Protein AF-A0A835YND6-F1 (afdb_monomer_lite)

Foldseek 3Di:
DPPACPPVVVVCVVVDPDPDPVRLLVQLLVCLLVLPVVSNVCCPVRNDPCCLDLVNVVSSLLSNLLSLNLVNLVCCVPVVVADVVSVHDALSSVLSNLQSLNVSNVVSCCVRQNLPHPRLQPDDQCSLLNNLLVLNLVSNVSCLVSVHDHDQALNNLLSNLQRVVCPSNVPSVVSCLVSVRHNHDQCCQNLLSSQLRAGAPVSSVVCVVSPNHHPDCPSNVVSLVNHDDDPCSVVSVVVSVVVVVVVDDPPDDPDPDDD

Radius of gyration: 24.91 Å; chains: 1; bounding box: 51×34×102 Å

Structure (mmCIF, N/CA/C/O backbone):
data_AF-A0A835YND6-F1
#
_entry.id   AF-A0A835YND6-F1
#
loop_
_atom_site.group_PDB
_atom_site.id
_atom_site.type_symbol
_atom_site.label_atom_id
_atom_site.label_alt_id
_atom_site.label_comp_id
_atom_site.label_asym_id
_atom_site.label_entity_id
_atom_site.label_seq_id
_atom_site.pdbx_PDB_ins_code
_atom_site.Cartn_x
_atom_site.Cartn_y
_atom_site.Cartn_z
_atom_site.occupancy
_atom_site.B_iso_or_equiv
_atom_site.auth_seq_id
_atom_site.auth_comp_id
_atom_site.auth_asym_id
_atom_site.auth_atom_id
_atom_site.pdbx_PDB_model_num
ATOM 1 N N . MET A 1 1 ? -0.117 -9.856 -27.191 1.00 31.48 1 MET A N 1
ATOM 2 C CA . MET A 1 1 ? -0.970 -9.195 -28.204 1.00 31.48 1 MET A CA 1
ATOM 3 C C . MET A 1 1 ? -0.529 -7.743 -28.305 1.00 31.48 1 MET A C 1
ATOM 5 O O . MET A 1 1 ? -0.582 -7.043 -27.306 1.00 31.48 1 MET A O 1
ATOM 9 N N . ARG A 1 2 ? -0.002 -7.349 -29.471 1.00 38.59 2 ARG A N 1
ATOM 10 C CA . ARG A 1 2 ? 0.537 -6.018 -29.796 1.00 38.59 2 ARG A CA 1
ATOM 11 C C . ARG A 1 2 ? -0.588 -5.131 -30.337 1.00 38.59 2 ARG A C 1
ATOM 13 O O . ARG A 1 2 ? -0.747 -5.017 -31.542 1.00 38.59 2 ARG A O 1
ATOM 20 N N . ALA A 1 3 ? -1.408 -4.578 -29.456 1.00 41.62 3 ALA A N 1
ATOM 21 C CA . ALA A 1 3 ? -2.418 -3.587 -29.831 1.00 41.62 3 ALA A CA 1
ATOM 22 C C . ALA A 1 3 ? -2.275 -2.361 -28.923 1.00 41.62 3 ALA A C 1
ATOM 24 O O . ALA A 1 3 ? -3.207 -1.956 -28.239 1.00 41.62 3 ALA A O 1
ATOM 25 N N . GLY A 1 4 ? -1.055 -1.830 -28.864 1.00 44.34 4 GLY A N 1
ATOM 26 C CA . GLY A 1 4 ? -0.747 -0.544 -28.256 1.00 44.34 4 GLY A CA 1
ATOM 27 C C . GLY A 1 4 ? -0.290 0.398 -29.360 1.00 44.34 4 GLY A C 1
ATOM 28 O O . GLY A 1 4 ? 0.841 0.304 -29.812 1.00 44.34 4 GLY A O 1
ATOM 29 N N . ASN A 1 5 ? -1.213 1.238 -29.821 1.00 61.19 5 ASN A N 1
ATOM 30 C CA . ASN A 1 5 ? -0.944 2.520 -30.472 1.00 61.19 5 ASN A CA 1
ATOM 31 C C . ASN A 1 5 ? -0.173 2.561 -31.811 1.00 61.19 5 ASN A C 1
ATOM 33 O O . ASN A 1 5 ? 0.579 3.497 -32.079 1.00 61.19 5 ASN A O 1
ATOM 37 N N . GLU A 1 6 ? -0.437 1.616 -32.715 1.00 60.72 6 GLU A N 1
ATOM 38 C CA . GLU A 1 6 ? 0.104 1.629 -34.088 1.00 60.72 6 GLU A CA 1
ATOM 39 C C . GLU A 1 6 ? -0.185 2.951 -34.833 1.00 60.72 6 GLU A C 1
ATOM 41 O O . GLU A 1 6 ? 0.663 3.453 -35.567 1.00 60.72 6 GLU A O 1
ATOM 46 N N . ALA A 1 7 ? -1.342 3.57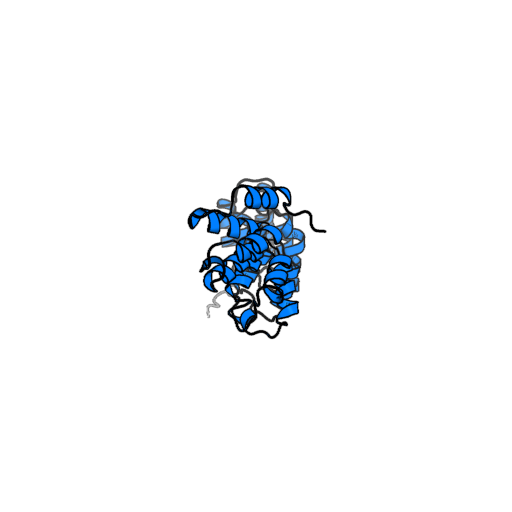3 -34.573 1.00 61.75 7 ALA A N 1
ATOM 47 C CA . ALA A 1 7 ? -1.713 4.869 -35.140 1.00 61.75 7 ALA A CA 1
ATOM 48 C C . ALA A 1 7 ? -0.838 6.033 -34.636 1.00 61.75 7 ALA A C 1
ATOM 50 O O . ALA A 1 7 ? -0.483 6.904 -35.428 1.00 61.75 7 ALA A O 1
ATOM 51 N N . ALA A 1 8 ? -0.449 6.055 -33.355 1.00 59.47 8 ALA A N 1
ATOM 52 C CA . ALA A 1 8 ? 0.452 7.091 -32.843 1.00 59.47 8 ALA A CA 1
ATOM 53 C C . ALA A 1 8 ? 1.888 6.891 -33.329 1.00 59.47 8 ALA A C 1
ATOM 55 O O . ALA A 1 8 ? 2.557 7.871 -33.641 1.00 59.47 8 ALA A O 1
ATOM 56 N N . VAL A 1 9 ? 2.341 5.639 -33.464 1.00 61.19 9 VAL A N 1
ATOM 57 C CA . VAL A 1 9 ? 3.653 5.330 -34.052 1.00 61.19 9 VAL A CA 1
ATOM 58 C C . VAL A 1 9 ? 3.691 5.753 -35.524 1.00 61.19 9 VAL A C 1
ATOM 60 O O . VAL A 1 9 ? 4.639 6.410 -35.943 1.00 61.19 9 VAL A O 1
ATOM 63 N N . GLN A 1 10 ? 2.644 5.461 -36.304 1.00 66.31 10 GLN A N 1
ATOM 64 C CA . GLN A 1 10 ? 2.537 5.921 -37.695 1.00 66.31 10 GLN A CA 1
ATOM 65 C C . GLN A 1 10 ? 2.465 7.450 -37.810 1.00 66.31 10 GLN A C 1
ATOM 67 O O . GLN A 1 10 ? 3.072 8.018 -38.716 1.00 66.31 10 GLN A O 1
ATOM 72 N N . TRP A 1 11 ? 1.777 8.126 -36.886 1.00 65.81 11 TRP A N 1
ATOM 73 C CA . TRP A 1 11 ? 1.731 9.589 -36.841 1.00 65.81 11 TRP A CA 1
ATOM 74 C C . TRP A 1 11 ? 3.098 10.203 -36.487 1.00 65.81 11 TRP A C 1
ATOM 76 O O . TRP A 1 11 ? 3.558 11.107 -37.179 1.00 65.81 11 TRP A O 1
ATOM 86 N N . LEU A 1 12 ? 3.801 9.660 -35.487 1.00 63.34 12 LEU A N 1
ATOM 87 C CA . LEU A 1 12 ? 5.154 10.089 -35.103 1.00 63.34 12 LEU A CA 1
ATOM 88 C C . LEU A 1 12 ? 6.189 9.850 -36.211 1.00 63.34 12 LEU A C 1
ATOM 90 O O . LEU A 1 12 ? 7.094 10.661 -36.402 1.00 63.34 12 LEU A O 1
ATOM 94 N N . LEU A 1 13 ? 6.046 8.761 -36.969 1.00 64.94 13 LEU A N 1
ATOM 95 C CA . LEU A 1 13 ? 6.865 8.490 -38.152 1.00 64.94 13 LEU A CA 1
ATOM 96 C C . LEU A 1 13 ? 6.600 9.489 -39.292 1.00 64.94 13 LEU A C 1
ATOM 98 O O . LEU A 1 13 ? 7.513 9.765 -40.068 1.00 64.94 13 LEU A O 1
ATOM 102 N N . ALA A 1 14 ? 5.381 10.029 -39.396 1.00 66.38 14 ALA A N 1
ATOM 103 C CA . ALA A 1 14 ? 4.992 10.981 -40.437 1.00 66.38 14 ALA A CA 1
ATOM 104 C C . ALA A 1 14 ? 5.381 12.438 -40.114 1.00 66.38 14 ALA A C 1
ATOM 106 O O . ALA A 1 14 ? 5.828 13.157 -41.004 1.00 66.38 14 ALA A O 1
ATOM 107 N N . GLU A 1 15 ? 5.233 12.868 -38.858 1.00 66.62 15 GLU A N 1
ATOM 108 C CA . GLU A 1 15 ? 5.504 14.248 -38.404 1.00 66.62 15 GLU A CA 1
ATOM 109 C C . GLU A 1 15 ? 6.944 14.439 -37.877 1.00 66.62 15 GLU A C 1
ATOM 111 O O . GLU A 1 15 ? 7.463 15.557 -37.828 1.00 66.62 15 GLU A O 1
ATOM 116 N N . GLY A 1 16 ? 7.628 13.340 -37.539 1.00 61.97 16 GLY A N 1
ATOM 117 C CA . GLY A 1 16 ? 8.938 13.334 -36.891 1.00 61.97 16 GLY A CA 1
ATOM 118 C C . GLY A 1 16 ? 8.841 13.366 -35.361 1.00 61.97 16 GLY A C 1
ATOM 119 O O . GLY A 1 16 ? 7.851 13.811 -34.783 1.00 61.97 16 GLY A O 1
ATOM 120 N N . ALA A 1 17 ? 9.889 12.886 -34.683 1.00 61.81 17 ALA A N 1
ATOM 121 C CA . ALA A 1 17 ? 9.954 12.930 -33.223 1.00 61.81 17 ALA A CA 1
ATOM 122 C C . ALA A 1 17 ? 9.928 14.391 -32.719 1.00 61.81 17 ALA A C 1
ATOM 124 O O . ALA A 1 17 ? 10.548 15.258 -33.353 1.00 61.81 17 ALA A O 1
ATOM 125 N N . PRO A 1 18 ? 9.264 14.679 -31.579 1.00 64.31 18 PRO A N 1
ATOM 126 C CA . PRO A 1 18 ? 9.305 16.004 -30.973 1.00 64.31 18 PRO A CA 1
ATOM 127 C C . PRO A 1 18 ? 10.759 16.412 -30.744 1.00 64.31 18 PRO A C 1
ATOM 129 O O . PRO A 1 18 ? 11.587 15.602 -30.328 1.00 64.31 18 PRO A O 1
ATOM 132 N N . LYS A 1 19 ? 11.087 17.663 -31.059 1.00 64.56 19 LYS A N 1
ATOM 133 C CA . LYS A 1 19 ? 12.466 18.168 -30.960 1.00 64.56 19 LYS A CA 1
ATOM 134 C C . LYS A 1 19 ? 12.706 18.943 -29.672 1.00 64.56 19 LYS A C 1
ATOM 136 O O . LYS A 1 19 ? 13.841 19.005 -29.208 1.00 64.56 19 LYS A O 1
ATOM 141 N N . GLU A 1 20 ? 11.645 19.507 -29.100 1.00 73.50 20 GLU A N 1
ATOM 142 C CA . GLU A 1 20 ? 11.728 20.259 -27.857 1.00 73.50 20 GLU A CA 1
ATOM 143 C C . GLU A 1 20 ? 11.815 19.310 -26.655 1.00 73.50 20 GLU A C 1
ATOM 145 O O . GLU A 1 20 ? 11.004 18.382 -26.545 1.00 73.50 20 GLU A O 1
ATOM 150 N N . PRO A 1 21 ? 12.757 19.535 -25.719 1.00 73.50 21 PRO A N 1
ATOM 151 C CA . PRO A 1 21 ? 12.986 18.612 -24.616 1.00 73.50 21 PRO A CA 1
ATOM 152 C C . PRO A 1 21 ? 11.746 18.314 -23.775 1.00 73.50 21 PRO A C 1
ATOM 154 O O . PRO A 1 21 ? 11.535 17.175 -23.368 1.00 73.50 21 PRO A O 1
ATOM 157 N N . VAL A 1 22 ? 10.898 19.318 -23.543 1.00 77.19 22 VAL A N 1
ATOM 158 C CA . VAL A 1 22 ? 9.684 19.169 -22.729 1.00 77.19 22 VAL A CA 1
ATOM 159 C C . VAL A 1 22 ? 8.665 18.214 -23.361 1.00 77.19 22 VAL A C 1
ATOM 161 O O . VAL A 1 22 ? 8.086 17.385 -22.654 1.00 77.19 22 VAL A O 1
ATOM 164 N N . ASP A 1 23 ? 8.501 18.265 -24.683 1.00 80.69 23 ASP A N 1
ATOM 165 C CA . ASP A 1 23 ? 7.528 17.444 -25.406 1.00 80.69 23 ASP A CA 1
ATOM 166 C C . ASP A 1 23 ? 7.981 15.986 -25.466 1.00 80.69 23 ASP A C 1
ATOM 168 O O . ASP A 1 23 ? 7.185 15.073 -25.234 1.00 80.69 23 ASP A O 1
ATOM 172 N N . VAL A 1 24 ? 9.282 15.764 -25.680 1.00 79.44 24 VAL A N 1
ATOM 173 C CA . VAL A 1 24 ? 9.885 14.425 -25.655 1.00 79.44 24 VAL A CA 1
ATOM 174 C C . VAL A 1 24 ? 9.694 13.774 -24.288 1.00 79.44 24 VAL A C 1
ATOM 176 O O . VAL A 1 24 ? 9.253 12.630 -24.208 1.00 79.44 24 VAL A O 1
ATOM 179 N N . LEU A 1 25 ? 9.986 14.490 -23.199 1.00 83.50 25 LEU A N 1
ATOM 180 C CA . LEU A 1 25 ? 9.870 13.929 -21.851 1.00 83.50 25 LEU A CA 1
ATOM 181 C C . LEU A 1 25 ? 8.427 13.621 -21.469 1.00 83.50 25 LEU A C 1
ATOM 183 O O . LEU A 1 25 ? 8.160 12.564 -20.898 1.00 83.50 25 LEU A O 1
ATOM 187 N N . SER A 1 26 ? 7.495 14.508 -21.815 1.00 86.62 26 SER A N 1
ATOM 188 C CA . SER A 1 26 ? 6.069 14.275 -21.587 1.00 86.62 26 SER A CA 1
ATOM 189 C C . SER A 1 26 ? 5.590 13.009 -22.307 1.00 86.62 26 SER A C 1
ATOM 191 O O . SER A 1 26 ? 4.941 12.157 -21.698 1.00 86.62 26 SER A O 1
ATOM 193 N N . GLN A 1 27 ? 5.981 12.828 -23.572 1.00 85.56 27 GLN A N 1
ATOM 194 C CA . GLN A 1 27 ? 5.598 11.655 -24.359 1.00 85.56 27 GLN A CA 1
ATOM 195 C C . GLN A 1 27 ? 6.247 10.365 -23.854 1.00 85.56 27 GLN A C 1
ATOM 197 O O . GLN A 1 27 ? 5.551 9.366 -23.690 1.00 85.56 27 GLN A O 1
ATOM 202 N N . VAL A 1 28 ? 7.546 10.380 -23.547 1.00 88.12 28 VAL A N 1
ATOM 203 C CA . VAL A 1 28 ? 8.260 9.204 -23.025 1.00 88.12 28 VAL A CA 1
ATOM 204 C C . VAL A 1 28 ? 7.684 8.774 -21.672 1.00 88.12 28 VAL A C 1
ATOM 206 O O . VAL A 1 28 ? 7.397 7.597 -21.464 1.00 88.12 28 VAL A O 1
ATOM 209 N N . PHE A 1 29 ? 7.436 9.712 -20.755 1.00 90.94 29 PHE A N 1
ATOM 210 C CA . PHE A 1 29 ? 6.847 9.381 -19.454 1.00 90.94 29 PHE A CA 1
ATOM 211 C C . PHE A 1 29 ? 5.383 8.952 -19.555 1.00 90.94 29 PHE A C 1
ATOM 213 O O . PHE A 1 29 ? 4.970 8.059 -18.814 1.00 90.94 29 PHE A O 1
ATOM 220 N N . GLY A 1 30 ? 4.614 9.551 -20.468 1.00 92.12 30 GLY A N 1
ATOM 221 C CA . GLY A 1 30 ? 3.244 9.140 -20.760 1.00 92.12 30 GLY A CA 1
ATOM 222 C C . GLY A 1 30 ? 3.181 7.719 -21.317 1.00 92.12 30 GLY A C 1
ATOM 223 O O . GLY A 1 30 ? 2.420 6.901 -20.808 1.00 92.12 30 GLY A O 1
ATOM 224 N N . ALA A 1 31 ? 4.035 7.395 -22.291 1.00 93.31 31 ALA A N 1
ATOM 225 C CA . ALA A 1 31 ? 4.132 6.058 -22.870 1.00 93.31 31 ALA A CA 1
ATOM 226 C C . ALA A 1 31 ? 4.516 5.008 -21.816 1.00 93.31 31 ALA A C 1
ATOM 228 O O . ALA A 1 31 ? 3.894 3.953 -21.744 1.00 93.31 31 ALA A O 1
ATOM 229 N N . ALA A 1 32 ? 5.465 5.321 -20.930 1.00 94.25 32 ALA A N 1
ATOM 230 C CA . ALA A 1 32 ? 5.849 4.441 -19.824 1.00 94.25 32 ALA A CA 1
ATOM 231 C C . ALA A 1 32 ? 4.709 4.182 -18.842 1.00 94.25 32 ALA A C 1
ATOM 233 O O . ALA A 1 32 ? 4.449 3.037 -18.480 1.00 94.25 32 ALA A O 1
ATOM 234 N N . MET A 1 33 ? 4.013 5.246 -18.437 1.00 94.31 33 MET A N 1
ATOM 235 C CA . MET A 1 33 ? 2.871 5.164 -17.530 1.00 94.31 33 MET A CA 1
ATOM 236 C C . MET A 1 33 ? 1.664 4.464 -18.163 1.00 94.31 33 MET A C 1
ATOM 238 O O . MET A 1 33 ? 0.822 3.974 -17.425 1.00 94.31 33 MET A O 1
ATOM 242 N N . ALA A 1 34 ? 1.580 4.420 -19.496 1.00 93.81 34 ALA A N 1
ATOM 243 C CA . ALA A 1 34 ? 0.538 3.720 -20.246 1.00 93.81 34 ALA A CA 1
ATOM 244 C C . ALA A 1 34 ? 0.948 2.308 -20.708 1.00 93.81 34 ALA A C 1
ATOM 246 O O . ALA A 1 34 ? 0.133 1.588 -21.286 1.00 93.81 34 ALA A O 1
ATOM 247 N N . GLY A 1 35 ? 2.207 1.910 -20.501 1.00 95.06 35 GLY A N 1
ATOM 248 C CA . GLY A 1 35 ? 2.700 0.598 -20.910 1.00 95.06 35 GLY A CA 1
ATOM 249 C C . GLY A 1 35 ? 2.984 0.470 -22.411 1.00 95.06 35 GLY A C 1
ATOM 250 O O . GLY A 1 35 ? 3.028 -0.646 -22.930 1.00 95.06 35 GLY A O 1
ATOM 251 N N . ASP A 1 36 ? 3.151 1.580 -23.127 1.00 94.25 36 ASP A N 1
ATOM 252 C CA . ASP A 1 36 ? 3.312 1.619 -24.581 1.00 94.25 36 ASP A CA 1
ATOM 253 C C . ASP A 1 36 ? 4.777 1.410 -24.997 1.00 94.25 36 ASP A C 1
ATOM 255 O O . ASP A 1 36 ? 5.509 2.349 -25.317 1.00 94.25 36 ASP A O 1
ATOM 259 N N . VAL A 1 37 ? 5.208 0.145 -24.984 1.00 93.31 37 VAL A N 1
ATOM 260 C CA . VAL A 1 37 ? 6.568 -0.258 -25.378 1.00 93.31 37 VAL A CA 1
ATOM 261 C C . VAL A 1 37 ? 6.902 0.166 -26.811 1.00 93.31 37 VAL A C 1
ATOM 263 O O . VAL A 1 37 ? 8.032 0.565 -27.058 1.00 93.31 37 VAL A O 1
ATOM 266 N N . ALA A 1 38 ? 5.943 0.155 -27.742 1.00 89.62 38 ALA A N 1
ATOM 267 C CA . ALA A 1 38 ? 6.209 0.508 -29.139 1.00 89.62 38 ALA A CA 1
ATOM 268 C C . ALA A 1 38 ? 6.603 1.987 -29.286 1.00 89.62 38 ALA A C 1
ATOM 270 O O . ALA A 1 38 ? 7.574 2.316 -29.970 1.00 89.62 38 ALA A O 1
ATOM 271 N N . THR A 1 39 ? 5.892 2.880 -28.592 1.00 88.25 39 THR A N 1
ATOM 272 C CA . THR A 1 39 ? 6.258 4.302 -28.542 1.00 88.25 39 THR A CA 1
ATOM 273 C C . THR A 1 39 ? 7.610 4.505 -27.852 1.00 88.25 39 THR A C 1
ATOM 275 O O . THR A 1 39 ? 8.417 5.312 -28.313 1.00 88.25 39 THR A O 1
ATOM 278 N N . LEU A 1 40 ? 7.902 3.758 -26.782 1.00 89.94 40 LEU A N 1
ATOM 279 C CA . LEU A 1 40 ? 9.198 3.833 -26.097 1.00 89.94 40 LEU A CA 1
ATOM 280 C C . LEU A 1 40 ? 10.359 3.355 -26.973 1.00 89.94 40 LEU A C 1
ATOM 282 O O . LEU A 1 40 ? 11.378 4.037 -27.039 1.00 89.94 40 LEU A O 1
ATOM 286 N N . GLU A 1 41 ? 10.203 2.237 -27.679 1.00 89.31 41 GLU A N 1
ATOM 287 C CA . GLU A 1 41 ? 11.183 1.727 -28.643 1.00 89.31 41 GLU A CA 1
ATOM 288 C C . GLU A 1 41 ? 11.480 2.765 -29.724 1.00 89.31 41 GLU A C 1
ATOM 290 O O . GLU A 1 41 ? 12.644 3.082 -29.980 1.00 89.31 41 GLU A O 1
ATOM 295 N N . PHE A 1 42 ? 10.431 3.351 -30.307 1.00 85.62 42 PHE A N 1
ATOM 296 C CA . PHE A 1 42 ? 10.573 4.404 -31.305 1.00 85.62 42 PHE A CA 1
ATOM 297 C C . PHE A 1 42 ? 11.338 5.613 -30.749 1.00 85.62 42 PHE A C 1
ATOM 299 O O . PHE A 1 42 ? 12.298 6.074 -31.368 1.00 85.62 42 PHE A O 1
ATOM 306 N N . MET A 1 43 ? 10.971 6.098 -29.560 1.00 84.88 43 MET A N 1
ATOM 307 C CA . MET A 1 43 ? 11.634 7.242 -28.926 1.00 84.88 43 MET A CA 1
ATOM 308 C C . MET A 1 43 ? 13.088 6.946 -28.552 1.00 84.88 43 MET A C 1
ATOM 310 O O . MET A 1 43 ? 13.948 7.810 -28.711 1.00 84.88 43 MET A O 1
ATOM 314 N N . MET A 1 44 ? 13.402 5.728 -28.112 1.00 83.50 44 MET A N 1
ATOM 315 C CA . MET A 1 44 ? 14.778 5.333 -27.802 1.00 83.50 44 MET A CA 1
ATOM 316 C C . MET A 1 44 ? 15.655 5.229 -29.052 1.00 83.50 44 MET A C 1
ATOM 318 O O . MET A 1 44 ? 16.861 5.449 -28.953 1.00 83.50 44 MET A O 1
ATOM 322 N N . GLN A 1 45 ? 15.081 4.932 -30.221 1.00 84.38 45 GLN A N 1
ATOM 323 C CA . GLN A 1 45 ? 15.815 4.837 -31.488 1.00 84.38 45 GLN A CA 1
ATOM 324 C C . GLN A 1 45 ? 15.935 6.186 -32.211 1.00 84.38 45 GLN A C 1
ATOM 326 O O . GLN A 1 45 ? 17.023 6.556 -32.649 1.00 84.38 45 GLN A O 1
ATOM 331 N N . ALA A 1 46 ? 14.828 6.922 -32.333 1.00 83.25 46 ALA A N 1
ATOM 332 C CA . ALA A 1 46 ? 14.729 8.142 -33.137 1.00 83.25 46 ALA A CA 1
ATOM 333 C C . ALA A 1 46 ? 14.838 9.436 -32.315 1.00 83.25 46 ALA A C 1
ATOM 335 O O . ALA A 1 46 ? 15.028 10.514 -32.880 1.00 83.25 46 ALA A O 1
ATOM 336 N N . GLY A 1 47 ? 14.702 9.346 -30.991 1.00 80.44 47 GLY A N 1
ATOM 337 C CA . GLY A 1 47 ? 14.715 10.494 -30.097 1.00 80.44 47 GLY A CA 1
ATOM 338 C C . GLY A 1 47 ? 16.119 11.007 -29.745 1.00 80.44 47 GLY A C 1
ATOM 339 O O . GLY A 1 47 ? 17.142 10.377 -30.059 1.00 80.44 47 GLY A O 1
ATOM 340 N N . PRO A 1 48 ? 16.180 12.169 -29.067 1.00 81.19 48 PRO A N 1
ATOM 341 C CA . PRO A 1 48 ? 17.426 12.797 -28.635 1.00 81.19 48 PRO A CA 1
ATOM 342 C C . PRO A 1 48 ? 18.283 11.889 -27.753 1.00 81.19 48 PRO A C 1
ATOM 344 O O . PRO A 1 48 ? 17.755 11.126 -26.957 1.00 81.19 48 PRO A O 1
ATOM 347 N N . ALA A 1 49 ? 19.612 12.015 -27.817 1.00 83.12 49 ALA A N 1
ATOM 348 C CA . ALA A 1 49 ? 20.521 11.121 -27.093 1.00 83.12 49 ALA A CA 1
ATOM 349 C C . ALA A 1 49 ? 20.297 11.065 -25.576 1.00 83.12 49 ALA A C 1
ATOM 351 O O . ALA A 1 49 ? 20.426 9.987 -25.006 1.00 83.12 49 ALA A O 1
ATOM 352 N N . TYR A 1 50 ? 19.889 12.173 -24.953 1.00 81.50 50 TYR A N 1
ATOM 353 C CA . TYR A 1 50 ? 19.676 12.219 -23.507 1.00 81.50 50 TYR A CA 1
ATOM 354 C C . TYR A 1 50 ? 18.558 11.283 -23.033 1.00 81.50 50 TYR A C 1
ATOM 356 O O . TYR A 1 50 ? 18.588 10.851 -21.890 1.00 81.50 50 TYR A O 1
ATOM 364 N N . VAL A 1 51 ? 17.587 10.903 -23.882 1.00 80.56 51 VAL A N 1
ATOM 365 C CA . VAL A 1 51 ? 16.536 9.944 -23.475 1.00 80.56 51 VAL A CA 1
ATOM 366 C C . VAL A 1 51 ? 17.123 8.582 -23.111 1.00 80.56 51 VAL A C 1
ATOM 368 O O . VAL A 1 51 ? 16.470 7.795 -22.429 1.00 80.56 51 VAL A O 1
ATOM 371 N N . ARG A 1 52 ? 18.364 8.334 -23.548 1.00 81.44 52 ARG A N 1
ATOM 372 C CA . ARG A 1 52 ? 19.105 7.113 -23.286 1.00 81.44 52 ARG A CA 1
ATOM 373 C C . ARG A 1 52 ? 19.986 7.163 -22.037 1.00 81.44 52 ARG A C 1
ATOM 375 O O . ARG A 1 52 ? 20.553 6.135 -21.667 1.00 81.44 52 ARG A O 1
ATOM 382 N N . ASP A 1 53 ? 20.080 8.312 -21.373 1.00 84.50 53 ASP A N 1
ATOM 383 C CA . ASP A 1 53 ? 20.916 8.471 -20.186 1.00 84.50 53 ASP A CA 1
ATOM 384 C C . ASP A 1 53 ? 20.326 7.722 -18.981 1.00 84.50 53 ASP A C 1
ATOM 386 O O . ASP A 1 53 ? 19.109 7.578 -18.835 1.00 84.50 53 ASP A O 1
ATOM 390 N N . ALA A 1 54 ? 21.197 7.298 -18.061 1.00 81.44 54 ALA A N 1
ATOM 391 C CA . ALA A 1 54 ? 20.816 6.513 -16.882 1.00 81.44 54 ALA A CA 1
ATOM 392 C C . ALA A 1 54 ? 19.759 7.202 -15.996 1.00 81.44 54 ALA A C 1
ATOM 394 O O . ALA A 1 54 ? 18.898 6.550 -15.412 1.00 81.44 54 ALA A O 1
ATOM 395 N N . PHE A 1 55 ? 19.788 8.533 -15.920 1.00 84.06 55 PHE A N 1
ATOM 396 C CA . PHE A 1 55 ? 18.777 9.296 -15.189 1.00 84.06 55 PHE A CA 1
ATOM 397 C C . PHE A 1 55 ? 17.374 9.117 -15.795 1.00 84.06 55 PHE A C 1
ATOM 399 O O . PHE A 1 55 ? 16.393 8.911 -15.078 1.00 84.06 55 PHE A O 1
ATOM 406 N N . PHE A 1 56 ? 17.268 9.147 -17.125 1.00 85.12 56 PHE A N 1
ATOM 407 C CA . PHE A 1 56 ? 15.987 9.016 -17.811 1.00 85.12 56 PHE A CA 1
ATOM 408 C C . PHE A 1 56 ? 15.468 7.585 -17.805 1.00 85.12 56 PHE A C 1
ATOM 410 O O . PHE A 1 56 ? 14.261 7.395 -17.650 1.00 85.12 56 PHE A O 1
ATOM 417 N N . SER A 1 57 ? 16.346 6.582 -17.888 1.00 84.88 57 SER A N 1
ATOM 418 C CA . SER A 1 57 ? 15.931 5.183 -17.746 1.00 84.88 57 SER A CA 1
ATOM 419 C C . SER A 1 57 ? 15.353 4.903 -16.353 1.00 84.88 57 SER A C 1
ATOM 421 O O . SER A 1 57 ? 14.315 4.254 -16.249 1.00 84.88 57 SER A O 1
ATOM 423 N N . GLN A 1 58 ? 15.915 5.472 -15.284 1.00 87.81 58 GLN A N 1
ATOM 424 C CA . GLN A 1 58 ? 15.323 5.366 -13.943 1.00 87.81 58 GLN A CA 1
ATOM 425 C C . GLN A 1 58 ? 13.940 6.017 -13.858 1.00 87.81 58 GLN A C 1
ATOM 427 O O . GLN A 1 58 ? 12.997 5.419 -13.335 1.00 87.81 58 GLN A O 1
ATOM 432 N N . MET A 1 59 ? 13.784 7.228 -14.402 1.00 88.94 59 MET A N 1
ATOM 433 C CA . MET A 1 59 ? 12.480 7.893 -14.436 1.00 88.94 59 MET A CA 1
ATOM 434 C C . MET A 1 59 ? 11.454 7.096 -15.246 1.00 88.94 59 MET A C 1
ATOM 436 O O . MET A 1 59 ? 10.300 6.986 -14.832 1.00 88.94 59 MET A O 1
ATOM 440 N N . LEU A 1 60 ? 11.867 6.514 -16.372 1.00 90.81 60 LEU A N 1
ATOM 441 C CA . LEU A 1 60 ? 11.035 5.653 -17.204 1.00 90.81 60 LEU A CA 1
ATOM 442 C C . LEU A 1 60 ? 10.527 4.441 -16.415 1.00 90.81 60 LEU A C 1
ATOM 444 O O . LEU A 1 60 ? 9.318 4.207 -16.360 1.00 90.81 60 LEU A O 1
ATOM 448 N N . ALA A 1 61 ? 11.437 3.731 -15.741 1.00 92.44 61 ALA A N 1
ATOM 449 C CA . ALA A 1 61 ? 11.097 2.597 -14.891 1.00 92.44 61 ALA A CA 1
ATOM 450 C C . ALA A 1 61 ? 10.125 3.010 -13.776 1.00 92.44 61 ALA A C 1
ATOM 452 O O . ALA A 1 61 ? 9.118 2.342 -13.550 1.00 92.44 61 ALA A O 1
ATOM 453 N N . HIS A 1 62 ? 10.359 4.155 -13.129 1.00 93.25 62 HIS A N 1
ATOM 454 C CA . HIS A 1 62 ? 9.478 4.679 -12.085 1.00 93.25 62 HIS A CA 1
ATOM 455 C C . HIS A 1 62 ? 8.061 4.975 -12.603 1.00 93.25 62 HIS A C 1
ATOM 457 O O . HIS A 1 62 ? 7.070 4.698 -11.925 1.00 93.25 62 HIS A O 1
ATOM 463 N N . ARG A 1 63 ? 7.930 5.521 -13.819 1.00 94.75 63 ARG A N 1
ATOM 464 C CA . ARG A 1 63 ? 6.622 5.766 -14.451 1.00 94.75 63 ARG A CA 1
ATOM 465 C C . ARG A 1 63 ? 5.911 4.464 -14.811 1.00 94.75 63 ARG A C 1
ATOM 467 O O . ARG A 1 63 ? 4.720 4.349 -14.531 1.00 94.75 63 ARG A O 1
ATOM 474 N N . ALA A 1 64 ? 6.637 3.483 -15.341 1.00 95.25 64 ALA A N 1
ATOM 475 C CA . ALA A 1 64 ? 6.103 2.148 -15.596 1.00 95.25 64 ALA A CA 1
ATOM 476 C C . ALA A 1 64 ? 5.659 1.445 -14.302 1.00 95.25 64 ALA A C 1
ATOM 478 O O . ALA A 1 64 ? 4.603 0.816 -14.280 1.00 95.25 64 ALA A O 1
ATOM 479 N N . ALA A 1 65 ? 6.409 1.603 -13.207 1.00 95.44 65 ALA A N 1
ATOM 480 C CA . ALA A 1 65 ? 6.058 1.035 -11.909 1.00 95.44 65 ALA A CA 1
ATOM 481 C C . ALA A 1 65 ? 4.771 1.635 -11.332 1.00 95.44 65 ALA A C 1
ATOM 483 O O . ALA A 1 65 ? 3.905 0.894 -10.863 1.00 95.44 65 ALA A O 1
ATOM 484 N N . ILE A 1 66 ? 4.604 2.960 -11.432 1.00 93.75 66 ILE A N 1
ATOM 485 C CA . ILE A 1 66 ? 3.349 3.630 -11.061 1.00 93.75 66 ILE A CA 1
ATOM 486 C C . ILE A 1 66 ? 2.180 3.121 -11.916 1.00 93.75 66 ILE A C 1
ATOM 488 O O . ILE A 1 66 ? 1.095 2.916 -11.386 1.00 93.75 66 ILE A O 1
ATOM 492 N N . GLY A 1 67 ? 2.398 2.899 -13.216 1.00 93.56 67 GLY A N 1
ATOM 493 C CA . GLY A 1 67 ? 1.383 2.343 -14.119 1.00 93.56 67 GLY A CA 1
ATOM 494 C C . GLY A 1 67 ? 1.128 0.837 -13.955 1.00 93.56 67 GLY A C 1
ATOM 495 O O . GLY A 1 67 ? 0.199 0.307 -14.554 1.00 93.56 67 GLY A O 1
ATOM 496 N N . GLY A 1 68 ? 1.941 0.126 -13.166 1.00 95.00 68 GLY A N 1
ATOM 497 C CA . GLY A 1 68 ? 1.839 -1.330 -13.008 1.00 95.00 68 GLY A CA 1
ATOM 498 C C . GLY A 1 68 ? 2.284 -2.126 -14.241 1.00 95.00 68 GLY A C 1
ATOM 499 O O . GLY A 1 68 ? 1.887 -3.273 -14.432 1.00 95.00 68 GLY A O 1
ATOM 500 N N . HIS A 1 69 ? 3.115 -1.538 -15.099 1.00 96.19 69 HIS A N 1
ATOM 501 C CA . HIS A 1 69 ? 3.498 -2.107 -16.390 1.00 96.19 69 HIS A CA 1
ATOM 502 C C . HIS A 1 69 ? 4.801 -2.909 -16.320 1.00 96.19 69 HIS A C 1
ATOM 504 O O . HIS A 1 69 ? 5.841 -2.493 -16.833 1.00 96.19 69 HIS A O 1
ATOM 510 N N . ALA A 1 70 ? 4.743 -4.094 -15.706 1.00 95.44 70 ALA A N 1
ATOM 511 C CA . ALA A 1 70 ? 5.897 -4.992 -15.579 1.00 95.44 70 ALA A CA 1
ATOM 512 C C . ALA A 1 70 ? 6.513 -5.388 -16.933 1.00 95.44 70 ALA A C 1
ATOM 514 O O . ALA A 1 70 ? 7.721 -5.573 -17.024 1.00 95.44 70 ALA A O 1
ATOM 515 N N . HIS A 1 71 ? 5.723 -5.444 -18.010 1.00 94.81 71 HIS A N 1
ATOM 516 C CA . HIS A 1 71 ? 6.235 -5.734 -19.353 1.00 94.81 71 HIS A CA 1
ATOM 517 C C . HIS A 1 71 ? 7.122 -4.617 -19.923 1.00 94.81 71 HIS A C 1
ATOM 519 O O . HIS A 1 71 ? 7.982 -4.905 -20.749 1.00 94.81 71 HIS A O 1
ATOM 525 N N . VAL A 1 72 ? 6.955 -3.362 -19.483 1.00 94.56 72 VAL A N 1
ATOM 526 C CA . VAL A 1 72 ? 7.884 -2.274 -19.835 1.00 94.56 72 VAL A CA 1
ATOM 527 C C . VAL A 1 72 ? 9.218 -2.481 -19.127 1.00 94.56 72 VAL A C 1
ATOM 529 O O . VAL A 1 72 ? 10.258 -2.370 -19.765 1.00 94.56 72 VAL A O 1
ATOM 532 N N . LEU A 1 73 ? 9.203 -2.834 -17.836 1.00 93.81 73 LEU A N 1
ATOM 533 C CA . LEU A 1 73 ? 10.426 -3.145 -17.086 1.00 93.81 73 LEU A CA 1
ATOM 534 C C . LEU A 1 73 ? 11.153 -4.364 -17.662 1.00 93.81 73 LEU A C 1
ATOM 536 O O . LEU A 1 73 ? 12.375 -4.370 -17.764 1.00 93.81 73 LEU A O 1
ATOM 540 N N . GLU A 1 74 ? 10.393 -5.369 -18.088 1.00 93.56 74 GLU A N 1
ATOM 541 C CA . GLU A 1 74 ? 10.906 -6.553 -18.769 1.00 93.56 74 GLU A CA 1
ATOM 542 C C . GLU A 1 74 ? 11.588 -6.208 -20.098 1.00 93.56 74 GLU A C 1
ATOM 544 O O . GLU A 1 74 ? 12.695 -6.675 -20.367 1.00 93.56 74 GLU A O 1
ATOM 549 N N . TRP A 1 75 ? 10.950 -5.362 -20.910 1.00 92.56 75 TRP A N 1
ATOM 550 C CA . TRP A 1 75 ? 11.533 -4.856 -22.149 1.00 92.56 75 TRP A CA 1
ATOM 551 C C . TRP A 1 75 ? 12.822 -4.069 -21.880 1.00 92.56 75 TRP A C 1
ATOM 553 O O . TRP A 1 75 ? 13.845 -4.338 -22.505 1.00 92.56 75 TRP A O 1
ATOM 563 N N . MET A 1 76 ? 12.813 -3.167 -20.892 1.00 90.56 76 MET A N 1
ATOM 564 C CA . MET A 1 76 ? 14.015 -2.431 -20.487 1.00 90.56 76 MET A CA 1
ATOM 565 C C . MET A 1 76 ? 15.139 -3.379 -20.046 1.00 90.56 76 MET A C 1
ATOM 567 O O . MET A 1 76 ? 16.309 -3.145 -20.351 1.00 90.56 76 MET A O 1
ATOM 571 N N . TRP A 1 77 ? 14.795 -4.456 -19.339 1.00 89.12 77 TRP A N 1
ATOM 572 C CA . TRP A 1 77 ? 15.766 -5.412 -18.820 1.00 89.12 77 TRP A CA 1
ATOM 573 C C . TRP A 1 77 ? 16.519 -6.156 -19.928 1.00 89.12 77 TRP A C 1
ATOM 575 O O . TRP A 1 77 ? 17.739 -6.290 -19.862 1.00 89.12 77 TRP A O 1
ATOM 585 N N . HIS A 1 78 ? 15.810 -6.630 -20.957 1.00 86.62 78 HIS A N 1
ATOM 586 C CA . HIS A 1 78 ? 16.421 -7.429 -22.028 1.00 86.62 78 HIS A CA 1
ATOM 587 C C . HIS A 1 78 ? 16.943 -6.599 -23.192 1.00 86.62 78 HIS A C 1
ATOM 589 O O . HIS A 1 78 ? 18.063 -6.814 -23.644 1.00 86.62 78 HIS A O 1
ATOM 595 N N . GLU A 1 79 ? 16.141 -5.655 -23.674 1.00 80.75 79 GLU A N 1
ATOM 596 C CA . GLU A 1 79 ? 16.419 -4.940 -24.924 1.00 80.75 79 GLU A CA 1
ATOM 597 C C . GLU A 1 79 ? 17.225 -3.661 -24.681 1.00 80.75 79 GLU A C 1
ATOM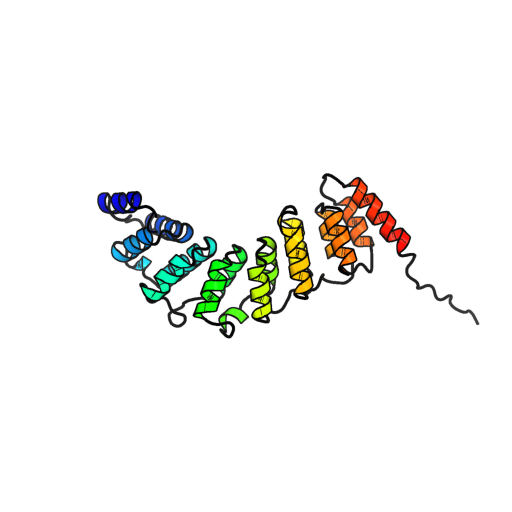 599 O O . GLU A 1 79 ? 17.902 -3.161 -25.578 1.00 80.75 79 GLU A O 1
ATOM 604 N N . TYR A 1 80 ? 17.171 -3.130 -23.456 1.00 75.19 80 TYR A N 1
ATOM 605 C CA . TYR A 1 80 ? 17.788 -1.854 -23.100 1.00 75.19 80 TYR A CA 1
ATOM 606 C C . TYR A 1 80 ? 18.973 -1.990 -22.125 1.00 75.19 80 TYR A C 1
ATOM 608 O O . TYR A 1 80 ? 19.557 -0.993 -21.703 1.00 75.19 80 TYR A O 1
ATOM 616 N N . GLY A 1 81 ? 19.356 -3.224 -21.769 1.00 75.56 81 GLY A N 1
ATOM 617 C CA . GLY A 1 81 ? 20.499 -3.500 -20.889 1.00 75.56 81 GLY A CA 1
ATOM 618 C C . GLY A 1 81 ? 20.332 -2.970 -19.459 1.00 75.56 81 GLY A C 1
ATOM 619 O O . GLY A 1 81 ? 21.320 -2.765 -18.745 1.00 75.56 81 GLY A O 1
ATOM 620 N N . TRP A 1 82 ? 19.090 -2.715 -19.037 1.00 82.25 82 TRP A N 1
ATOM 621 C CA . TRP A 1 82 ? 18.784 -2.292 -17.678 1.00 82.25 82 TRP A CA 1
ATOM 622 C C . TRP A 1 82 ? 18.965 -3.482 -16.728 1.00 82.25 82 TRP A C 1
ATOM 624 O O . TRP A 1 82 ? 18.288 -4.497 -16.847 1.00 82.25 82 TRP A O 1
ATOM 634 N N . SER A 1 83 ? 19.909 -3.392 -15.794 1.00 73.75 83 SER A N 1
ATOM 635 C CA . SER A 1 83 ? 20.261 -4.488 -14.888 1.00 73.75 83 SER A CA 1
ATOM 636 C C . SER A 1 83 ? 20.565 -3.954 -13.498 1.00 73.75 83 SER A C 1
ATOM 638 O O . SER A 1 83 ? 20.859 -2.773 -13.331 1.00 73.75 83 SER A O 1
ATOM 640 N N . ALA A 1 84 ? 20.540 -4.818 -12.480 1.00 65.81 84 ALA A N 1
ATOM 641 C CA . ALA A 1 84 ? 20.860 -4.429 -11.103 1.00 65.81 84 ALA A CA 1
ATOM 642 C C . ALA A 1 84 ? 22.219 -3.700 -10.973 1.00 65.81 84 ALA A C 1
ATOM 644 O O . ALA A 1 84 ? 22.357 -2.806 -10.145 1.00 65.81 84 ALA A O 1
ATOM 645 N N . GLU A 1 85 ? 23.192 -4.031 -11.824 1.00 64.75 85 GLU A N 1
ATOM 646 C CA . GLU A 1 85 ? 24.539 -3.444 -11.834 1.00 64.75 85 GLU A CA 1
ATOM 647 C C . GLU A 1 85 ? 24.594 -2.072 -12.530 1.00 64.75 85 GLU A C 1
ATOM 649 O O . GLU A 1 85 ? 25.445 -1.248 -12.201 1.00 64.75 85 GLU A O 1
ATOM 654 N N . SER A 1 86 ? 23.675 -1.786 -13.460 1.00 64.44 86 SER A N 1
ATOM 655 C CA . SER A 1 86 ? 23.634 -0.540 -14.241 1.00 64.44 86 SER A CA 1
ATOM 656 C C . SER A 1 86 ? 22.690 0.525 -13.662 1.00 64.44 86 SER A C 1
ATOM 658 O O . SER A 1 86 ? 22.257 1.423 -14.381 1.00 64.44 86 SER A O 1
ATOM 660 N N . HIS A 1 87 ? 22.436 0.485 -12.347 1.00 62.53 87 HIS A N 1
ATOM 661 C CA . HIS A 1 87 ? 21.375 1.236 -11.653 1.00 62.53 87 HIS A CA 1
ATOM 662 C C . HIS A 1 87 ? 19.959 0.750 -12.018 1.00 62.53 87 HIS A C 1
ATOM 664 O O . HIS A 1 87 ? 19.081 1.529 -12.398 1.00 62.53 87 HIS A O 1
ATOM 670 N N . GLY A 1 88 ? 19.783 -0.568 -11.911 1.00 76.62 88 GLY A N 1
ATOM 671 C CA . GLY A 1 88 ? 18.572 -1.328 -12.210 1.00 76.62 88 GLY A CA 1
ATOM 672 C C . GLY A 1 88 ? 17.409 -1.094 -11.255 1.00 76.62 88 GLY A C 1
ATOM 673 O O . GLY A 1 88 ? 17.018 0.029 -10.959 1.00 76.62 88 GLY A O 1
ATOM 674 N N . VAL A 1 89 ? 16.820 -2.186 -10.773 1.00 86.69 89 VAL A N 1
ATOM 675 C CA . VAL A 1 89 ? 15.740 -2.149 -9.780 1.00 86.69 89 VAL A CA 1
ATOM 676 C C . VAL A 1 89 ? 16.250 -1.528 -8.480 1.00 86.69 89 VAL A C 1
ATOM 678 O O . VAL A 1 89 ? 17.064 -2.137 -7.787 1.00 86.69 89 VAL A O 1
ATOM 681 N N . THR A 1 90 ? 15.762 -0.330 -8.153 1.00 90.88 90 THR A N 1
ATOM 682 C CA . THR A 1 90 ? 16.132 0.409 -6.936 1.00 90.88 90 THR A CA 1
ATOM 683 C C . THR A 1 90 ? 15.037 0.359 -5.871 1.00 90.88 90 THR A C 1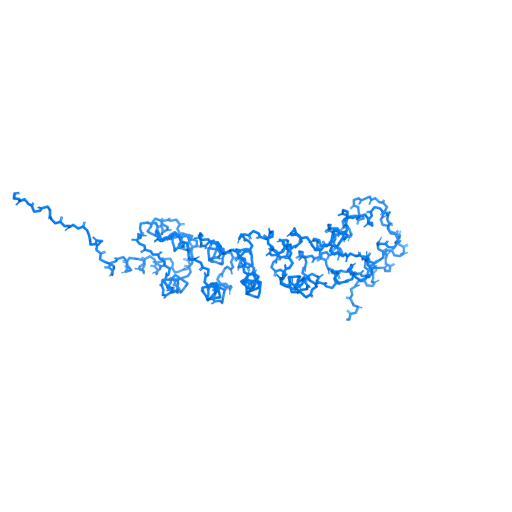
ATOM 685 O O . THR A 1 90 ? 13.895 -0.032 -6.137 1.00 90.88 90 THR A O 1
ATOM 688 N N . ALA A 1 91 ? 15.369 0.788 -4.652 1.00 91.50 91 ALA A N 1
ATOM 689 C CA . ALA A 1 91 ? 14.407 0.896 -3.564 1.00 91.50 91 ALA A CA 1
ATOM 690 C C . ALA A 1 91 ? 13.305 1.916 -3.885 1.00 91.50 91 ALA A C 1
ATOM 692 O O . ALA A 1 91 ? 12.143 1.691 -3.552 1.00 91.50 91 ALA A O 1
ATOM 693 N N . GLU A 1 92 ? 13.636 2.997 -4.597 1.00 92.12 92 GLU A N 1
ATOM 694 C CA . GLU A 1 92 ? 12.678 4.001 -5.065 1.00 92.12 92 GLU A CA 1
ATOM 695 C C . GLU A 1 92 ? 11.684 3.411 -6.067 1.00 92.12 92 GLU A C 1
ATOM 697 O O . GLU A 1 92 ? 10.490 3.690 -5.978 1.00 92.12 92 GLU A O 1
ATOM 702 N N . LEU A 1 93 ? 12.136 2.546 -6.984 1.00 94.38 93 LEU A N 1
ATOM 703 C CA . LEU A 1 93 ? 11.242 1.842 -7.907 1.00 94.38 93 LEU A CA 1
ATOM 704 C C . LEU A 1 93 ? 10.238 0.961 -7.150 1.00 94.38 93 LEU A C 1
ATOM 706 O O . LEU A 1 93 ? 9.038 0.984 -7.431 1.00 94.38 93 LEU A O 1
ATOM 710 N N . LEU A 1 94 ? 10.727 0.191 -6.175 1.00 95.62 94 LEU A N 1
ATOM 711 C CA . LEU A 1 94 ? 9.887 -0.681 -5.355 1.00 95.62 94 LEU A CA 1
ATOM 712 C C . LEU A 1 94 ? 8.944 0.128 -4.453 1.00 95.62 94 LEU A C 1
ATOM 714 O O . LEU A 1 94 ? 7.788 -0.254 -4.269 1.00 95.62 94 LEU A O 1
ATOM 718 N N . SER A 1 95 ? 9.402 1.271 -3.941 1.00 95.44 95 SER A N 1
ATOM 719 C CA . SER A 1 95 ? 8.591 2.222 -3.178 1.00 95.44 95 SER A CA 1
ATOM 720 C C . SER A 1 95 ? 7.457 2.806 -4.024 1.00 95.44 95 SER A C 1
ATOM 722 O O . SER A 1 95 ? 6.304 2.849 -3.578 1.00 95.44 95 SER A O 1
ATOM 724 N N . ALA A 1 96 ? 7.745 3.173 -5.275 1.00 95.12 96 ALA A N 1
ATOM 725 C CA . ALA A 1 96 ? 6.749 3.634 -6.235 1.00 95.12 96 ALA A CA 1
ATOM 726 C C . ALA A 1 96 ? 5.698 2.552 -6.512 1.00 95.12 96 ALA A C 1
ATOM 728 O O . ALA A 1 96 ? 4.501 2.834 -6.462 1.00 95.12 96 ALA A O 1
ATOM 729 N N . ALA A 1 97 ? 6.132 1.303 -6.715 1.00 96.25 97 ALA A N 1
ATOM 730 C CA . ALA A 1 97 ? 5.235 0.164 -6.885 1.00 96.25 97 ALA A CA 1
ATOM 731 C C . ALA A 1 97 ? 4.355 -0.075 -5.646 1.00 96.25 97 ALA A C 1
ATOM 733 O O . ALA A 1 97 ? 3.150 -0.277 -5.783 1.00 96.25 97 ALA A O 1
ATOM 734 N N . CYS A 1 98 ? 4.914 0.016 -4.434 1.00 95.94 98 CYS A N 1
ATOM 735 C CA . CYS A 1 98 ? 4.142 -0.096 -3.192 1.00 95.94 98 CYS A CA 1
ATOM 736 C C . CYS A 1 98 ? 3.099 1.020 -3.055 1.00 95.94 98 CYS A C 1
ATOM 738 O O . CYS A 1 98 ? 1.959 0.758 -2.675 1.00 95.94 98 CYS A O 1
ATOM 740 N N . THR A 1 99 ? 3.483 2.254 -3.387 1.00 93.25 99 THR A N 1
ATOM 741 C CA . THR A 1 99 ? 2.609 3.437 -3.331 1.00 93.25 99 THR A CA 1
ATOM 742 C C . THR A 1 99 ? 1.469 3.343 -4.341 1.00 93.25 99 THR A C 1
ATOM 744 O O . THR A 1 99 ? 0.334 3.693 -4.027 1.00 93.25 99 THR A O 1
ATOM 747 N N . ALA A 1 100 ? 1.759 2.832 -5.537 1.00 92.81 100 ALA A N 1
ATOM 748 C CA . ALA A 1 100 ? 0.771 2.607 -6.586 1.00 92.81 100 ALA A CA 1
ATOM 749 C C . ALA A 1 100 ? -0.075 1.339 -6.368 1.00 92.81 100 ALA A C 1
ATOM 751 O O . ALA A 1 100 ? -1.133 1.198 -6.975 1.00 92.81 100 ALA A O 1
ATOM 752 N N . GLY A 1 101 ? 0.355 0.427 -5.490 1.00 91.69 101 GLY A N 1
ATOM 753 C CA . GLY A 1 101 ? -0.296 -0.872 -5.297 1.00 91.69 101 GLY A CA 1
ATOM 754 C C . GLY A 1 101 ? -0.017 -1.878 -6.414 1.00 91.69 101 GLY A C 1
ATOM 755 O O . GLY A 1 101 ? -0.717 -2.885 -6.508 1.00 91.69 101 GLY A O 1
ATOM 756 N N . SER A 1 102 ? 0.999 -1.619 -7.238 1.00 93.75 102 SER A N 1
ATOM 757 C CA . SER A 1 102 ? 1.377 -2.400 -8.418 1.00 93.75 102 SER A CA 1
ATOM 758 C C . SER A 1 102 ? 2.059 -3.712 -8.030 1.00 93.75 102 SER A C 1
ATOM 760 O O . SER A 1 102 ? 3.288 -3.836 -8.080 1.00 93.75 102 SER A O 1
ATOM 762 N N . PHE A 1 103 ? 1.273 -4.709 -7.624 1.00 91.75 103 PHE A N 1
ATOM 763 C CA . PHE A 1 103 ? 1.801 -6.016 -7.231 1.00 91.75 103 PHE A CA 1
ATOM 764 C C . PHE A 1 103 ? 2.560 -6.705 -8.371 1.00 91.75 103 PHE A C 1
ATOM 766 O O . PHE A 1 103 ? 3.553 -7.375 -8.118 1.00 91.75 103 PHE A O 1
ATOM 773 N N . GLU A 1 104 ? 2.156 -6.490 -9.620 1.00 94.06 104 GLU A N 1
ATOM 774 C CA . GLU A 1 104 ? 2.800 -7.035 -10.815 1.00 94.06 104 GLU A CA 1
ATOM 775 C C . GLU A 1 104 ? 4.281 -6.644 -10.883 1.00 94.06 104 GLU A C 1
ATOM 777 O O . GLU A 1 104 ? 5.129 -7.464 -11.225 1.00 94.06 104 GLU A O 1
ATOM 782 N N . ILE A 1 105 ? 4.606 -5.409 -10.491 1.00 95.88 105 ILE A N 1
ATOM 783 C CA . ILE A 1 105 ? 5.981 -4.899 -10.457 1.00 95.88 105 ILE A CA 1
ATOM 784 C C . ILE A 1 105 ? 6.771 -5.557 -9.328 1.00 95.88 105 ILE A C 1
ATOM 786 O O . ILE A 1 105 ? 7.926 -5.932 -9.519 1.00 95.88 105 ILE A O 1
ATOM 790 N N . LEU A 1 106 ? 6.152 -5.724 -8.158 1.00 96.00 106 LEU A N 1
ATOM 791 C CA . LEU A 1 106 ? 6.787 -6.378 -7.015 1.00 96.00 106 LEU A CA 1
ATOM 792 C C . LEU A 1 106 ? 7.030 -7.872 -7.279 1.00 96.00 106 LEU A C 1
ATOM 794 O O . LEU A 1 106 ? 8.090 -8.392 -6.935 1.00 96.00 106 LEU A O 1
ATOM 798 N N . ALA A 1 107 ? 6.081 -8.549 -7.928 1.00 94.94 107 ALA A N 1
ATOM 799 C CA . ALA A 1 107 ? 6.208 -9.937 -8.356 1.00 94.94 107 ALA A CA 1
ATOM 800 C C . ALA A 1 107 ? 7.319 -10.094 -9.402 1.00 94.94 107 ALA A C 1
ATOM 802 O O . ALA A 1 107 ? 8.198 -10.938 -9.228 1.00 94.94 107 ALA A O 1
ATOM 803 N N . TRP A 1 108 ? 7.337 -9.228 -10.419 1.00 95.31 108 TRP A N 1
ATOM 804 C CA . TRP A 1 108 ? 8.399 -9.187 -11.424 1.00 95.31 108 TRP A CA 1
ATOM 805 C C . TRP A 1 108 ? 9.779 -8.965 -10.783 1.00 95.31 108 TRP A C 1
ATOM 807 O O . TRP A 1 108 ? 10.726 -9.707 -11.051 1.00 95.31 108 TRP A O 1
ATOM 817 N N . ALA A 1 109 ? 9.895 -8.008 -9.858 1.00 94.25 109 ALA A N 1
ATOM 818 C CA . ALA A 1 109 ? 11.145 -7.748 -9.151 1.00 94.25 109 ALA A CA 1
ATOM 819 C C . ALA A 1 109 ? 11.572 -8.945 -8.287 1.00 94.25 109 ALA A C 1
ATOM 821 O O . ALA A 1 109 ? 12.755 -9.285 -8.257 1.00 94.25 109 ALA A O 1
ATOM 822 N N . ARG A 1 110 ? 10.628 -9.626 -7.621 1.00 94.81 110 ARG A N 1
ATOM 823 C CA . ARG A 1 110 ? 10.910 -10.846 -6.849 1.00 94.81 110 ARG A CA 1
ATOM 824 C C . ARG A 1 110 ? 11.470 -11.952 -7.737 1.00 94.81 110 ARG A C 1
ATOM 826 O O . ARG A 1 110 ? 12.426 -12.608 -7.338 1.00 94.81 110 ARG A O 1
ATOM 833 N N . GLU A 1 111 ? 10.901 -12.159 -8.920 1.00 93.38 111 GLU A N 1
ATOM 834 C CA . GLU A 1 111 ? 11.370 -13.178 -9.866 1.00 93.38 111 GLU A CA 1
ATOM 835 C C . GLU A 1 111 ? 12.786 -12.889 -10.375 1.00 93.38 111 GLU A C 1
ATOM 837 O O . GLU A 1 111 ? 13.578 -13.814 -10.550 1.00 93.38 111 GLU A O 1
ATOM 842 N N . ARG A 1 112 ? 13.127 -11.611 -10.578 1.00 90.88 112 ARG A N 1
ATOM 843 C CA . ARG A 1 112 ? 14.431 -11.196 -11.118 1.00 90.88 112 ARG A CA 1
ATOM 844 C C . ARG A 1 112 ? 15.537 -11.145 -10.084 1.00 90.88 112 ARG A C 1
ATOM 846 O O . ARG A 1 112 ? 16.668 -11.526 -10.370 1.00 90.88 112 ARG A O 1
ATOM 853 N N . LEU A 1 113 ? 15.219 -10.631 -8.905 1.00 89.62 113 LEU A N 1
ATOM 854 C CA . LEU A 1 113 ? 16.205 -10.355 -7.868 1.00 89.62 113 LEU A CA 1
ATOM 855 C C . LEU A 1 113 ? 16.265 -11.452 -6.802 1.00 89.62 113 LEU A C 1
ATOM 857 O O . LEU A 1 113 ? 17.235 -11.534 -6.049 1.00 89.62 113 LEU A O 1
ATOM 861 N N . GLY A 1 114 ? 15.219 -12.273 -6.702 1.00 91.31 114 GLY A N 1
ATOM 862 C CA . GLY A 1 114 ? 14.987 -13.139 -5.554 1.00 91.31 114 GLY A CA 1
ATOM 863 C C . GLY A 1 114 ? 14.615 -12.349 -4.294 1.00 91.31 114 GLY A C 1
ATOM 864 O O . GLY A 1 114 ? 14.729 -11.125 -4.221 1.00 91.31 114 GLY A O 1
ATOM 865 N N . THR A 1 115 ? 14.186 -13.061 -3.254 1.00 91.00 115 THR A N 1
ATOM 866 C CA . THR A 1 115 ? 13.789 -12.470 -1.960 1.00 91.00 115 THR A CA 1
ATOM 867 C C . THR A 1 115 ? 14.978 -12.029 -1.099 1.00 91.00 115 THR A C 1
ATOM 869 O O . THR A 1 115 ? 14.820 -11.242 -0.172 1.00 91.00 115 THR A O 1
ATOM 872 N N . GLY A 1 116 ? 16.192 -12.502 -1.404 1.00 88.19 116 GLY A N 1
ATOM 873 C CA . GLY A 1 116 ? 17.408 -12.184 -0.646 1.00 88.19 116 GLY A CA 1
ATOM 874 C C . GLY A 1 116 ? 18.063 -10.841 -0.990 1.00 88.19 116 GLY A C 1
ATOM 875 O O . GLY A 1 116 ? 18.967 -10.411 -0.261 1.00 88.19 116 GLY A O 1
ATOM 876 N N . ALA A 1 117 ? 17.633 -10.186 -2.075 1.00 89.75 117 ALA A N 1
ATOM 877 C CA . ALA A 1 117 ? 18.272 -8.979 -2.590 1.00 89.75 117 ALA A CA 1
ATOM 878 C C . ALA A 1 117 ? 18.288 -7.834 -1.564 1.00 89.75 117 ALA A C 1
ATOM 880 O O . ALA A 1 117 ? 17.328 -7.614 -0.824 1.00 89.75 117 ALA A O 1
ATOM 881 N N . ALA A 1 118 ? 19.403 -7.099 -1.512 1.00 90.94 118 ALA A N 1
ATOM 882 C CA . ALA A 1 118 ? 19.612 -6.020 -0.544 1.00 90.94 118 ALA A CA 1
ATOM 883 C C . ALA A 1 118 ? 18.567 -4.903 -0.670 1.00 90.94 118 ALA A C 1
ATOM 885 O O . ALA A 1 118 ? 18.091 -4.419 0.353 1.00 90.94 118 ALA A O 1
ATOM 886 N N . VAL A 1 119 ? 18.143 -4.601 -1.900 1.00 91.06 119 VAL A N 1
ATOM 887 C CA . VAL A 1 119 ? 17.176 -3.541 -2.218 1.00 91.06 119 VAL A CA 1
ATOM 888 C C . VAL A 1 119 ? 15.845 -3.685 -1.469 1.00 91.06 119 VAL A C 1
ATOM 890 O O . VAL A 1 119 ? 15.227 -2.691 -1.100 1.00 91.06 119 VAL A O 1
ATOM 893 N N . TRP A 1 120 ? 15.417 -4.914 -1.154 1.00 93.75 120 TRP A N 1
ATOM 894 C CA . TRP A 1 120 ? 14.203 -5.141 -0.365 1.00 93.75 120 TRP A CA 1
ATOM 895 C C . TRP A 1 120 ? 14.316 -4.578 1.052 1.00 93.75 120 TRP A C 1
ATOM 897 O O . TRP A 1 120 ? 13.325 -4.106 1.601 1.00 93.75 120 TRP A O 1
ATOM 907 N N . ARG A 1 121 ? 15.518 -4.598 1.645 1.00 91.69 121 ARG A N 1
ATOM 908 C CA . ARG A 1 121 ? 15.768 -4.132 3.022 1.00 91.69 121 ARG A CA 1
ATOM 909 C C . ARG A 1 121 ? 15.715 -2.612 3.155 1.00 91.69 121 ARG A C 1
ATOM 911 O O . ARG A 1 121 ? 15.629 -2.110 4.270 1.00 91.69 121 ARG A O 1
ATOM 918 N N . GLU A 1 122 ? 15.760 -1.893 2.040 1.00 93.00 122 GLU A N 1
ATOM 919 C CA . GLU A 1 122 ? 15.645 -0.434 2.002 1.00 93.00 122 GLU A CA 1
ATOM 920 C C . GLU A 1 122 ? 14.178 0.030 2.044 1.00 93.00 122 GLU A C 1
ATOM 922 O O . GLU A 1 122 ? 13.896 1.200 2.328 1.00 93.00 122 GLU A O 1
ATOM 927 N N . LEU A 1 123 ? 13.221 -0.886 1.834 1.00 93.62 123 LEU A N 1
ATOM 928 C CA . LEU A 1 123 ? 11.801 -0.590 1.986 1.00 93.62 123 LEU A CA 1
ATOM 929 C C . LEU A 1 123 ? 11.459 -0.264 3.443 1.00 93.62 123 LEU A C 1
ATOM 931 O O . LEU A 1 123 ? 11.663 -1.049 4.367 1.00 93.62 123 LEU A O 1
ATOM 935 N N . GLN A 1 124 ? 10.857 0.906 3.623 1.00 92.88 124 GLN A N 1
ATOM 936 C CA . GLN A 1 124 ? 10.406 1.407 4.916 1.00 92.88 124 GLN A CA 1
ATOM 937 C C . GLN A 1 124 ? 9.127 0.705 5.409 1.00 92.88 124 GLN A C 1
ATOM 939 O O . GLN A 1 124 ? 8.314 0.278 4.581 1.00 92.88 124 GLN A O 1
ATOM 944 N N . PRO A 1 125 ? 8.881 0.660 6.735 1.00 93.06 125 PRO A N 1
ATOM 945 C CA . PRO A 1 125 ? 7.655 0.094 7.305 1.00 93.06 125 PRO A CA 1
ATOM 946 C C . PRO A 1 125 ? 6.359 0.704 6.744 1.00 93.06 125 PRO A C 1
ATOM 948 O O . PRO A 1 125 ? 5.358 0.001 6.617 1.00 93.06 125 PRO A O 1
ATOM 951 N N . ASP A 1 126 ? 6.367 1.980 6.343 1.00 93.12 126 ASP A N 1
ATOM 952 C CA . ASP A 1 126 ? 5.185 2.668 5.795 1.00 93.12 126 ASP A CA 1
ATOM 953 C C . ASP A 1 126 ? 4.641 2.020 4.501 1.00 93.12 126 ASP A C 1
ATOM 955 O O . ASP A 1 126 ? 3.450 2.132 4.199 1.00 93.12 126 ASP A O 1
ATOM 959 N N . HIS A 1 127 ? 5.455 1.240 3.777 1.00 95.50 127 HIS A N 1
ATOM 960 C CA . HIS A 1 127 ? 5.001 0.501 2.592 1.00 95.50 127 HIS A CA 1
ATOM 961 C C . HIS A 1 127 ? 3.950 -0.570 2.909 1.00 95.50 127 HIS A C 1
ATOM 963 O O . HIS A 1 127 ? 3.102 -0.846 2.059 1.00 95.50 127 HIS A O 1
ATOM 969 N N . TRP A 1 128 ? 3.925 -1.115 4.133 1.00 95.81 128 TRP A N 1
ATOM 970 C CA . TRP A 1 128 ? 2.811 -1.956 4.593 1.00 95.81 128 TRP A CA 1
ATOM 971 C C . TRP A 1 128 ? 1.494 -1.191 4.522 1.00 95.81 128 TRP A C 1
ATOM 973 O O . TRP A 1 128 ? 0.488 -1.706 4.039 1.00 95.81 128 TRP A O 1
ATOM 983 N N . GLY A 1 129 ? 1.518 0.062 4.972 1.00 93.31 129 GLY A N 1
ATOM 984 C CA . GLY A 1 129 ? 0.383 0.962 4.931 1.00 93.31 129 GLY A CA 1
ATOM 985 C C . GLY A 1 129 ? -0.050 1.313 3.511 1.00 93.31 129 GLY A C 1
ATOM 986 O O . GLY A 1 129 ? -1.249 1.346 3.243 1.00 93.31 129 GLY A O 1
ATOM 987 N N . MET A 1 130 ? 0.898 1.541 2.602 1.00 93.44 130 MET A N 1
ATOM 988 C CA . MET A 1 130 ? 0.609 1.860 1.198 1.00 93.44 130 MET A CA 1
ATOM 989 C C . MET A 1 130 ? -0.000 0.679 0.432 1.00 93.44 130 MET A C 1
ATOM 991 O O . MET A 1 130 ? -0.997 0.836 -0.272 1.00 93.44 130 MET A O 1
ATOM 995 N N . LEU A 1 131 ? 0.519 -0.533 0.628 1.00 94.38 131 LEU A N 1
ATOM 996 C CA . LEU A 1 131 ? -0.058 -1.735 0.019 1.00 94.38 131 LEU A CA 1
ATOM 997 C C . LEU A 1 131 ? -1.426 -2.078 0.619 1.00 94.38 131 LEU A C 1
ATOM 999 O O . LEU A 1 131 ? -2.353 -2.460 -0.097 1.00 94.38 131 LEU A O 1
ATOM 1003 N N . ALA A 1 132 ? -1.592 -1.879 1.927 1.00 93.31 132 ALA A N 1
ATOM 1004 C CA . ALA A 1 132 ? -2.882 -2.057 2.579 1.00 93.31 132 ALA A CA 1
ATOM 1005 C C . ALA A 1 132 ? -3.920 -1.033 2.077 1.00 93.31 132 ALA A C 1
ATOM 1007 O O . ALA A 1 132 ? -5.060 -1.398 1.785 1.00 93.31 132 ALA A O 1
ATOM 1008 N N . LEU A 1 133 ? -3.506 0.228 1.903 1.00 90.69 133 LEU A N 1
ATOM 1009 C CA . LEU A 1 133 ? -4.301 1.313 1.322 1.00 90.69 133 LEU A CA 1
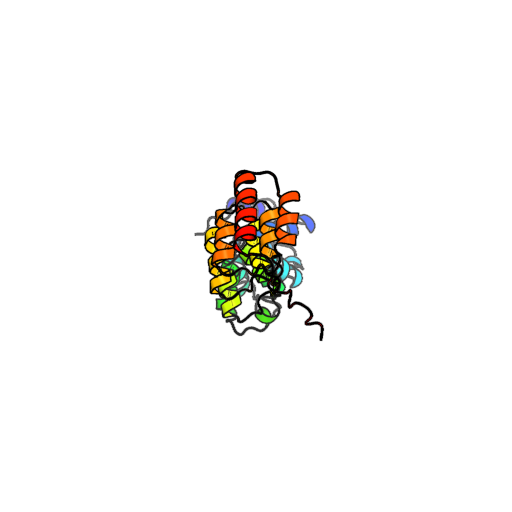ATOM 1010 C C . LEU A 1 133 ? -4.816 0.964 -0.079 1.00 90.69 133 LEU A C 1
ATOM 1012 O O . LEU A 1 133 ? -5.978 1.212 -0.386 1.00 90.69 133 LEU A O 1
ATOM 1016 N N . THR A 1 134 ? -3.982 0.366 -0.923 1.00 90.69 134 THR A N 1
ATOM 1017 C CA . THR A 1 134 ? -4.386 -0.035 -2.279 1.00 90.69 134 THR A CA 1
ATOM 1018 C C . THR A 1 134 ? -5.184 -1.341 -2.308 1.00 90.69 134 THR A C 1
ATOM 1020 O O . THR A 1 134 ? -5.809 -1.661 -3.314 1.00 90.69 134 THR A O 1
ATOM 1023 N N . GLY A 1 135 ? -5.265 -2.067 -1.186 1.00 91.12 135 GLY A N 1
ATOM 1024 C CA . GLY A 1 135 ? -5.960 -3.354 -1.095 1.00 91.12 135 GLY A CA 1
ATOM 1025 C C . GLY A 1 135 ? -5.138 -4.545 -1.592 1.00 91.12 135 GLY A C 1
ATOM 1026 O O . GLY A 1 135 ? -5.698 -5.629 -1.760 1.00 91.12 135 GLY A O 1
ATOM 1027 N N . SER A 1 136 ? -3.830 -4.371 -1.796 1.00 92.75 136 SER A N 1
ATOM 1028 C CA . SER A 1 136 ? -2.931 -5.394 -2.332 1.00 92.75 136 SER A CA 1
ATOM 1029 C C . SER A 1 136 ? -2.532 -6.423 -1.267 1.00 92.75 136 SER A C 1
ATOM 1031 O O . SER A 1 136 ? -1.526 -6.272 -0.571 1.00 92.75 136 SER A O 1
ATOM 1033 N N . VAL A 1 137 ? -3.343 -7.481 -1.114 1.00 94.00 137 VAL A N 1
ATOM 1034 C CA . VAL A 1 137 ? -3.064 -8.582 -0.164 1.00 94.00 137 VAL A CA 1
ATOM 1035 C C . VAL A 1 137 ? -1.758 -9.282 -0.527 1.00 94.00 137 VAL A C 1
ATOM 1037 O O . VAL A 1 137 ? -0.907 -9.486 0.331 1.00 94.00 137 VAL A O 1
ATOM 1040 N N . ALA A 1 138 ? -1.566 -9.567 -1.814 1.00 94.62 138 ALA A N 1
ATOM 1041 C CA . ALA A 1 138 ? -0.352 -10.204 -2.302 1.00 94.62 138 ALA A CA 1
ATOM 1042 C C . ALA A 1 138 ? 0.897 -9.338 -2.044 1.00 94.62 138 ALA A C 1
ATOM 1044 O O . ALA A 1 138 ? 1.962 -9.861 -1.721 1.00 94.62 138 ALA A O 1
ATOM 1045 N N . GLY A 1 139 ? 0.761 -8.008 -2.106 1.00 95.44 139 GLY A N 1
ATOM 1046 C CA . GLY A 1 139 ? 1.829 -7.082 -1.746 1.00 95.44 139 GLY A CA 1
ATOM 1047 C C . GLY A 1 139 ? 2.223 -7.173 -0.270 1.00 95.44 139 GLY A C 1
ATOM 1048 O O . GLY A 1 139 ? 3.404 -7.314 0.035 1.00 95.44 139 GLY A O 1
ATOM 1049 N N . VAL A 1 140 ? 1.262 -7.120 0.659 1.00 96.12 140 VAL A N 1
ATOM 1050 C CA . VAL A 1 140 ? 1.581 -7.227 2.099 1.00 96.12 140 VAL A CA 1
ATOM 1051 C C . VAL A 1 140 ? 2.085 -8.621 2.484 1.00 96.12 140 VAL A C 1
ATOM 1053 O O . VAL A 1 140 ? 2.945 -8.741 3.355 1.00 96.12 140 VAL A O 1
ATOM 1056 N N . GLU A 1 141 ? 1.611 -9.672 1.810 1.00 96.25 141 GLU A N 1
ATOM 1057 C CA . GLU A 1 141 ? 2.129 -11.035 1.968 1.00 96.25 141 GLU A CA 1
ATOM 1058 C C . GLU A 1 141 ? 3.581 -11.140 1.494 1.00 96.25 141 GLU A C 1
ATOM 1060 O O . GLU A 1 141 ? 4.397 -11.752 2.181 1.00 96.25 141 GLU A O 1
ATOM 1065 N N . LEU A 1 142 ? 3.938 -10.470 0.396 1.00 96.44 142 LEU A N 1
ATOM 1066 C CA . LEU A 1 142 ? 5.323 -10.383 -0.053 1.00 96.44 142 LEU A CA 1
ATOM 1067 C C . LEU A 1 142 ? 6.215 -9.656 0.964 1.00 96.44 142 LEU A C 1
ATOM 1069 O O . LEU A 1 142 ? 7.296 -10.147 1.275 1.00 96.44 142 LEU A O 1
ATOM 1073 N N . LEU A 1 143 ? 5.783 -8.524 1.536 1.00 96.19 143 LEU A N 1
ATOM 1074 C CA . LEU A 1 143 ? 6.574 -7.854 2.584 1.00 96.19 143 LEU A CA 1
ATOM 1075 C C . LEU A 1 143 ? 6.795 -8.770 3.801 1.00 96.19 143 LEU A C 1
ATOM 1077 O O . LEU A 1 143 ? 7.861 -8.737 4.420 1.00 96.19 143 LEU A O 1
ATOM 1081 N N . ALA A 1 144 ? 5.803 -9.605 4.130 1.00 96.44 144 ALA A N 1
ATOM 1082 C CA . ALA A 1 144 ? 5.919 -10.606 5.183 1.00 96.44 144 ALA A CA 1
ATOM 1083 C C . ALA A 1 144 ? 6.914 -11.720 4.820 1.00 96.44 144 ALA A C 1
ATOM 1085 O O . ALA A 1 144 ? 7.742 -12.076 5.658 1.00 96.44 144 ALA A O 1
ATOM 1086 N N . GLU A 1 145 ? 6.857 -12.235 3.587 1.00 95.44 145 GLU A N 1
ATOM 1087 C CA . GLU A 1 145 ? 7.781 -13.241 3.037 1.00 95.44 145 GLU A CA 1
ATOM 1088 C C . GLU A 1 145 ? 9.234 -12.745 3.069 1.00 95.44 145 GLU A C 1
ATOM 1090 O O . GLU A 1 145 ? 10.140 -13.478 3.462 1.00 95.44 145 GLU A O 1
ATOM 1095 N N . LEU A 1 146 ? 9.447 -11.470 2.732 1.00 94.38 146 LEU A N 1
ATOM 1096 C CA . LEU A 1 146 ? 10.748 -10.797 2.779 1.00 94.38 146 LEU A CA 1
ATOM 1097 C C . LEU A 1 146 ? 11.261 -10.557 4.212 1.00 94.38 146 LEU A C 1
ATOM 1099 O O . LEU A 1 146 ? 12.394 -10.113 4.395 1.00 94.38 146 LEU A O 1
ATOM 1103 N N . GLY A 1 147 ? 10.442 -10.824 5.235 1.00 94.56 147 GLY A N 1
ATOM 1104 C CA . GLY A 1 147 ? 10.802 -10.612 6.636 1.00 94.56 147 GLY A CA 1
ATOM 1105 C C . GLY A 1 147 ? 10.936 -9.137 7.016 1.00 94.56 147 GLY A C 1
ATOM 1106 O O . GLY A 1 147 ? 11.657 -8.816 7.961 1.00 94.56 147 GLY A O 1
ATOM 1107 N N . LEU A 1 148 ? 10.268 -8.231 6.292 1.00 94.88 148 LEU A N 1
ATOM 1108 C CA . LEU A 1 148 ? 10.373 -6.798 6.557 1.00 94.88 148 LEU A CA 1
ATOM 1109 C C . LEU A 1 148 ? 9.699 -6.417 7.884 1.00 94.88 148 LEU A C 1
ATOM 1111 O O . LEU A 1 148 ? 8.672 -7.005 8.259 1.00 94.88 148 LEU A O 1
ATOM 1115 N N . PRO A 1 149 ? 10.255 -5.425 8.608 1.00 94.69 149 PRO A N 1
ATOM 1116 C CA . PRO A 1 149 ? 9.702 -4.981 9.878 1.00 94.69 149 PRO A CA 1
ATOM 1117 C C . PRO A 1 149 ? 8.282 -4.446 9.684 1.00 94.69 149 PRO A C 1
ATOM 1119 O O . PRO A 1 149 ? 8.011 -3.639 8.793 1.00 94.69 149 PRO A O 1
ATOM 1122 N N . LYS A 1 150 ? 7.369 -4.911 10.538 1.00 94.75 150 LYS A N 1
ATOM 1123 C CA . LYS A 1 150 ? 5.972 -4.468 10.558 1.00 94.75 150 LYS A CA 1
ATOM 1124 C C . LYS A 1 150 ? 5.867 -3.168 11.362 1.00 94.75 150 LYS A C 1
ATOM 1126 O O . LYS A 1 150 ? 6.508 -3.078 12.412 1.00 94.75 150 LYS A O 1
ATOM 1131 N N . PRO A 1 151 ? 5.053 -2.190 10.932 1.00 93.38 151 PRO A N 1
ATOM 1132 C CA . PRO A 1 151 ? 4.744 -1.026 11.755 1.00 93.38 151 PRO A CA 1
ATOM 1133 C C . PRO A 1 151 ? 4.104 -1.448 13.078 1.00 93.38 151 PRO A C 1
ATOM 1135 O O . PRO A 1 151 ? 3.211 -2.293 13.097 1.00 93.38 151 PRO A O 1
ATOM 1138 N N . VAL A 1 152 ? 4.553 -0.856 14.183 1.00 91.12 152 VAL A N 1
ATOM 1139 C CA . VAL A 1 152 ? 4.018 -1.128 15.531 1.00 91.12 152 VAL A CA 1
ATOM 1140 C C . VAL A 1 152 ? 2.907 -0.162 15.937 1.00 91.12 152 VAL A C 1
ATOM 1142 O O . VAL A 1 152 ? 2.330 -0.320 17.003 1.00 91.12 152 VAL A O 1
ATOM 1145 N N . ASP A 1 153 ? 2.620 0.832 15.099 1.00 88.12 153 ASP A N 1
ATOM 1146 C CA . ASP A 1 153 ? 1.678 1.929 15.342 1.00 88.12 153 ASP A CA 1
ATOM 1147 C C . ASP A 1 153 ? 0.249 1.631 14.856 1.00 88.12 153 ASP A C 1
ATOM 1149 O O . ASP A 1 153 ? -0.642 2.464 14.992 1.00 88.12 153 ASP A O 1
ATOM 1153 N N . GLY A 1 154 ? 0.013 0.460 14.255 1.00 89.50 154 GLY A N 1
ATOM 1154 C CA . GLY A 1 154 ? -1.288 0.105 13.684 1.00 89.50 154 GLY A CA 1
ATOM 1155 C C . GLY A 1 154 ? -1.646 0.857 12.399 1.00 89.50 154 GLY A C 1
ATOM 1156 O O . GLY A 1 154 ? -2.756 0.687 11.881 1.00 89.50 154 GLY A O 1
ATOM 1157 N N . SER A 1 155 ? -0.726 1.647 11.832 1.00 89.00 155 SER A N 1
ATOM 1158 C CA . SER A 1 155 ? -0.983 2.470 10.644 1.00 89.00 155 SER A CA 1
ATOM 1159 C C . SER A 1 155 ? -1.520 1.698 9.426 1.00 89.00 155 SER A C 1
ATOM 1161 O O . SER A 1 155 ? -2.371 2.263 8.725 1.00 89.00 155 SER A O 1
ATOM 1163 N N . PRO A 1 156 ? -1.164 0.416 9.166 1.00 93.56 156 PRO A N 1
ATOM 1164 C CA . PRO A 1 156 ? -1.768 -0.328 8.063 1.00 93.56 156 PRO A CA 1
ATOM 1165 C C . PRO A 1 156 ? -3.277 -0.538 8.236 1.00 93.56 156 PRO A C 1
ATOM 1167 O O . PRO A 1 156 ? -4.028 -0.365 7.277 1.00 93.56 156 PRO A O 1
ATOM 1170 N N . PHE A 1 157 ? -3.751 -0.823 9.455 1.00 91.31 157 PHE A N 1
ATOM 1171 C CA . PHE A 1 157 ? -5.185 -0.966 9.734 1.00 91.31 157 PHE A CA 1
ATOM 1172 C C . PHE A 1 157 ? -5.919 0.367 9.566 1.00 91.31 157 PHE A C 1
ATOM 1174 O O . PHE A 1 157 ? -6.961 0.420 8.909 1.00 91.31 157 PHE A O 1
ATOM 1181 N N . VAL A 1 158 ? -5.345 1.454 10.097 1.00 86.56 158 VAL A N 1
ATOM 1182 C CA . VAL A 1 158 ? -5.896 2.811 9.961 1.00 86.56 158 VAL A CA 1
ATOM 1183 C C . VAL A 1 158 ? -6.076 3.164 8.482 1.00 86.56 158 VAL A C 1
ATOM 1185 O O . VAL A 1 158 ? -7.173 3.528 8.056 1.00 86.56 158 VAL A O 1
ATOM 1188 N N . ARG A 1 159 ? -5.034 3.001 7.656 1.00 88.81 159 ARG A N 1
ATOM 1189 C CA . ARG A 1 159 ? -5.079 3.361 6.228 1.00 88.81 159 ARG A CA 1
ATOM 1190 C C . ARG A 1 159 ? -6.161 2.603 5.460 1.00 88.81 159 ARG A C 1
ATOM 1192 O O . ARG A 1 159 ? -6.872 3.229 4.670 1.00 88.81 159 ARG A O 1
ATOM 1199 N N . VAL A 1 160 ? -6.333 1.308 5.738 1.00 89.31 160 VAL A N 1
ATOM 1200 C CA . VAL A 1 160 ? -7.389 0.472 5.140 1.00 89.31 160 VAL A CA 1
ATOM 1201 C C . VAL A 1 160 ? -8.770 1.036 5.443 1.00 89.31 160 VAL A C 1
ATOM 1203 O O . VAL A 1 160 ? -9.579 1.211 4.528 1.00 89.31 160 VAL A O 1
ATOM 1206 N N . VAL A 1 161 ? -9.044 1.346 6.711 1.00 83.25 161 VAL A N 1
ATOM 1207 C CA . VAL A 1 161 ? -10.360 1.828 7.146 1.00 83.25 161 VAL A CA 1
ATOM 1208 C C . VAL A 1 161 ? -10.657 3.228 6.603 1.00 83.25 161 VAL A C 1
ATOM 1210 O O . VAL A 1 161 ? -11.779 3.482 6.166 1.00 83.25 161 VAL A O 1
ATOM 1213 N N . LEU A 1 162 ? -9.658 4.114 6.587 1.00 78.00 162 LEU A N 1
ATOM 1214 C CA . LEU A 1 162 ? -9.814 5.516 6.191 1.00 78.00 162 LEU A CA 1
ATOM 1215 C C . LEU A 1 162 ? -10.083 5.727 4.700 1.00 78.00 162 LEU A C 1
ATOM 1217 O O . LEU A 1 162 ? -10.870 6.600 4.340 1.00 78.00 162 LEU A O 1
ATOM 1221 N N . HIS A 1 163 ? -9.403 4.978 3.834 1.00 71.56 163 HIS A N 1
ATOM 1222 C CA . HIS A 1 163 ? -9.264 5.380 2.432 1.00 71.56 163 HIS A CA 1
ATOM 1223 C C . HIS A 1 163 ? -9.890 4.405 1.435 1.00 71.56 163 HIS A C 1
ATOM 1225 O O . HIS A 1 163 ? -10.200 4.803 0.317 1.00 71.56 163 HIS A O 1
ATOM 1231 N N . THR A 1 164 ? -10.138 3.148 1.819 1.00 62.84 164 THR A N 1
ATOM 1232 C CA . THR A 1 164 ? -10.722 2.156 0.893 1.00 62.84 164 THR A CA 1
ATOM 1233 C C . THR A 1 164 ? -12.252 2.177 0.864 1.00 62.84 164 THR A C 1
ATOM 1235 O O . THR A 1 164 ? -12.873 1.361 0.183 1.00 62.84 164 THR A O 1
ATOM 1238 N N . GLY A 1 165 ? -12.889 3.085 1.617 1.00 59.34 165 GLY A N 1
ATOM 1239 C CA . GLY A 1 165 ? -14.351 3.208 1.670 1.00 59.34 165 GLY A CA 1
ATOM 1240 C C . GLY A 1 165 ? -15.045 1.894 2.039 1.00 59.34 165 GLY A C 1
ATOM 1241 O O . GLY A 1 165 ? -16.095 1.573 1.490 1.00 59.34 165 GLY A O 1
ATOM 1242 N N . HIS A 1 166 ? -14.410 1.101 2.908 1.00 65.12 166 HIS A N 1
ATOM 1243 C CA . HIS A 1 166 ? -14.822 -0.248 3.325 1.00 65.12 166 HIS A CA 1
ATOM 1244 C C . HIS A 1 166 ? -14.760 -1.329 2.244 1.00 65.12 166 HIS A C 1
ATOM 1246 O O . HIS A 1 166 ? -14.909 -2.501 2.586 1.00 65.12 166 HIS A O 1
ATOM 1252 N N . ARG A 1 167 ? -14.497 -0.983 0.975 1.00 70.94 167 ARG A N 1
ATOM 1253 C CA . ARG A 1 167 ? -14.446 -1.965 -0.113 1.00 70.94 167 ARG A CA 1
ATOM 1254 C C . ARG A 1 167 ? -13.377 -3.008 0.154 1.00 70.94 167 ARG A C 1
ATOM 1256 O O . ARG A 1 167 ? -13.670 -4.185 0.043 1.00 70.94 167 ARG A O 1
ATOM 1263 N N . HIS A 1 168 ? -12.179 -2.587 0.562 1.00 77.81 168 HIS A N 1
ATOM 1264 C CA . HIS A 1 168 ? -11.062 -3.514 0.769 1.00 77.81 168 HIS A CA 1
ATOM 1265 C C . HIS A 1 168 ? -10.929 -3.982 2.221 1.00 77.81 168 HIS A C 1
ATOM 1267 O O . HIS A 1 168 ? -10.264 -4.979 2.495 1.00 77.81 168 HIS A O 1
ATOM 1273 N N . ALA A 1 169 ? -11.578 -3.285 3.159 1.00 83.94 169 ALA A N 1
ATOM 1274 C CA . ALA A 1 169 ? -11.454 -3.555 4.588 1.00 83.94 169 ALA A CA 1
ATOM 1275 C C . ALA A 1 169 ? -11.830 -4.995 4.963 1.00 83.94 169 ALA A C 1
ATOM 1277 O O . ALA A 1 169 ? -11.186 -5.586 5.826 1.00 83.94 169 ALA A O 1
ATOM 1278 N N . TRP A 1 170 ? -12.825 -5.578 4.286 1.00 85.94 170 TRP A N 1
ATOM 1279 C CA . TRP A 1 170 ? -13.316 -6.918 4.609 1.00 85.94 170 TRP A CA 1
ATOM 1280 C C . TRP A 1 170 ? -12.263 -8.023 4.453 1.00 85.94 170 TRP A C 1
ATOM 1282 O O . TRP A 1 170 ? -12.226 -8.939 5.267 1.00 85.94 170 TRP A O 1
ATOM 1292 N N . TRP A 1 171 ? -11.396 -7.949 3.441 1.00 89.12 171 TRP A N 1
ATOM 1293 C CA . TRP A 1 171 ? -10.350 -8.958 3.222 1.00 89.12 171 TRP A CA 1
ATOM 1294 C C . TRP A 1 171 ? -8.968 -8.500 3.683 1.00 89.12 171 TRP A C 1
ATOM 1296 O O . TRP A 1 171 ? -8.166 -9.327 4.116 1.00 89.12 171 TRP A O 1
ATOM 1306 N N . MET A 1 172 ? -8.688 -7.197 3.638 1.00 93.38 172 MET A N 1
ATOM 1307 C CA . MET A 1 172 ? -7.376 -6.678 4.007 1.00 93.38 172 MET A CA 1
ATOM 1308 C C . MET A 1 172 ? -7.140 -6.703 5.521 1.00 93.38 172 MET A C 1
ATOM 1310 O O . MET A 1 172 ? -6.053 -7.082 5.950 1.00 93.38 172 MET A O 1
ATOM 1314 N N . LEU A 1 173 ? -8.135 -6.359 6.352 1.00 93.31 173 LEU A N 1
ATOM 1315 C CA . LEU A 1 173 ? -7.935 -6.370 7.809 1.00 93.31 173 LEU A CA 1
ATOM 1316 C C . LEU A 1 173 ? -7.629 -7.789 8.336 1.00 93.31 173 LEU A C 1
ATOM 1318 O O . LEU A 1 173 ? -6.642 -7.936 9.064 1.00 93.31 173 LEU A O 1
ATOM 1322 N N . PRO A 1 174 ? -8.362 -8.853 7.933 1.00 94.38 174 PRO A N 1
ATOM 1323 C CA . PRO A 1 174 ? -7.986 -10.220 8.289 1.00 94.38 174 PRO A CA 1
ATOM 1324 C C . PRO A 1 174 ? -6.617 -10.641 7.756 1.00 94.38 174 PRO A C 1
ATOM 1326 O O . PRO A 1 174 ? -5.912 -11.377 8.443 1.00 94.38 174 PRO A O 1
ATOM 1329 N N . ALA A 1 175 ? -6.222 -10.183 6.562 1.00 96.31 175 ALA A N 1
ATOM 1330 C CA . ALA A 1 175 ? -4.903 -10.482 6.010 1.00 96.31 175 ALA A CA 1
ATOM 1331 C C . ALA A 1 175 ? -3.781 -9.876 6.869 1.00 96.31 175 ALA A C 1
ATOM 1333 O O . ALA A 1 175 ? -2.883 -10.603 7.286 1.00 96.31 175 ALA A O 1
ATOM 1334 N N . LEU A 1 176 ? -3.868 -8.586 7.212 1.00 96.38 176 LEU A N 1
ATOM 1335 C CA . LEU A 1 176 ? -2.897 -7.924 8.092 1.00 96.38 176 LEU A CA 1
ATOM 1336 C C . LEU A 1 176 ? -2.811 -8.613 9.460 1.00 96.38 176 LEU A C 1
ATOM 1338 O O . LEU A 1 176 ? -1.716 -8.879 9.954 1.00 96.38 176 LEU A O 1
ATOM 1342 N N . HIS A 1 177 ? -3.960 -8.957 10.048 1.00 96.44 177 HIS A N 1
ATOM 1343 C CA . HIS A 1 177 ? -4.007 -9.654 11.331 1.00 96.44 177 HIS A CA 1
ATOM 1344 C C . HIS A 1 177 ? -3.378 -11.054 11.257 1.00 96.44 177 HIS A C 1
ATOM 1346 O O . HIS A 1 177 ? -2.542 -11.391 12.092 1.00 96.44 177 HIS A O 1
ATOM 1352 N N . ARG A 1 178 ? -3.694 -11.847 10.222 1.00 97.19 178 ARG A N 1
ATOM 1353 C CA . ARG A 1 178 ? -3.086 -13.172 9.986 1.00 97.19 178 ARG A CA 1
ATOM 1354 C C . ARG A 1 178 ? -1.568 -13.090 9.833 1.00 97.19 178 ARG A C 1
ATOM 1356 O O . ARG A 1 178 ? -0.861 -13.987 10.278 1.00 97.19 178 ARG A O 1
ATOM 1363 N N . LEU A 1 179 ? -1.076 -12.022 9.211 1.00 97.31 179 LEU A N 1
ATOM 1364 C CA . LEU A 1 179 ? 0.354 -11.769 9.051 1.00 97.31 179 LEU A CA 1
ATOM 1365 C C . LEU A 1 179 ? 1.022 -11.262 10.337 1.00 97.31 179 LEU A C 1
ATOM 1367 O O . LEU A 1 179 ? 2.232 -11.058 10.335 1.00 97.31 179 LEU A O 1
ATOM 1371 N N . GLY A 1 180 ? 0.275 -11.065 11.427 1.00 95.75 180 GLY A N 1
ATOM 1372 C CA . GLY A 1 180 ? 0.805 -10.605 12.709 1.00 95.75 180 GLY A CA 1
ATOM 1373 C C . GLY A 1 180 ? 1.185 -9.126 12.711 1.00 95.75 180 GLY A C 1
ATOM 1374 O O . GLY A 1 180 ? 2.107 -8.739 13.428 1.00 95.75 180 GLY A O 1
ATOM 1375 N N . VAL A 1 181 ? 0.534 -8.298 11.885 1.00 95.94 181 VAL A N 1
ATOM 1376 C CA . VAL A 1 181 ? 0.689 -6.838 11.958 1.00 95.94 181 VAL A CA 1
ATOM 1377 C C . VAL A 1 181 ? 0.074 -6.349 13.276 1.00 95.94 181 VAL A C 1
ATOM 1379 O O . VAL A 1 181 ? -1.099 -6.637 13.527 1.00 95.94 181 VAL A O 1
ATOM 1382 N N . PRO A 1 182 ? 0.832 -5.635 14.128 1.00 94.50 182 PRO A N 1
ATOM 1383 C CA . PRO A 1 182 ? 0.311 -5.092 15.378 1.00 94.50 182 PRO A CA 1
ATOM 1384 C C . PRO A 1 182 ? -0.826 -4.093 15.151 1.00 94.50 182 PRO A C 1
ATOM 1386 O O . PRO A 1 182 ? -0.770 -3.273 14.235 1.00 94.50 182 PRO A O 1
ATOM 1389 N N . PHE A 1 183 ? -1.832 -4.118 16.027 1.00 92.31 183 PHE A N 1
ATOM 1390 C CA . PHE A 1 183 ? -2.925 -3.140 16.016 1.00 92.31 183 PHE A CA 1
ATOM 1391 C C . PHE A 1 183 ? -2.505 -1.736 16.471 1.00 92.31 183 PHE A C 1
ATOM 1393 O O . PHE A 1 183 ? -3.266 -0.796 16.266 1.00 92.31 183 PHE A O 1
ATOM 1400 N N . GLY A 1 184 ? -1.320 -1.583 17.061 1.00 88.44 184 GLY A N 1
ATOM 1401 C CA . GLY A 1 184 ? -0.877 -0.323 17.646 1.00 88.44 184 GLY A CA 1
ATOM 1402 C C . GLY A 1 184 ? -0.734 -0.390 19.167 1.00 88.44 184 GLY A C 1
ATOM 1403 O O . GLY A 1 184 ? -0.842 -1.471 19.758 1.00 88.44 184 GLY A O 1
ATOM 1404 N N . PRO A 1 185 ? -0.496 0.766 19.805 1.00 84.06 185 PRO A N 1
ATOM 1405 C CA . PRO A 1 185 ? -0.540 0.921 21.254 1.00 84.06 185 PRO A CA 1
ATOM 1406 C C . PRO A 1 185 ? -1.888 0.489 21.855 1.00 84.06 185 PRO A C 1
ATOM 1408 O O . PRO A 1 185 ? -2.929 0.548 21.200 1.00 84.06 185 PRO A O 1
ATOM 1411 N N . ALA A 1 186 ? -1.882 0.083 23.128 1.00 77.62 186 ALA A N 1
ATOM 1412 C CA . ALA A 1 186 ? -3.055 -0.499 23.785 1.00 77.62 186 ALA A CA 1
ATOM 1413 C C . ALA A 1 186 ? -4.148 0.507 24.213 1.00 77.62 186 ALA A C 1
ATOM 1415 O O . ALA A 1 186 ? -5.239 0.123 24.631 1.00 77.62 186 ALA A O 1
ATOM 1416 N N . CYS A 1 187 ? -3.899 1.806 24.041 1.00 70.50 187 CYS A N 1
ATOM 1417 C CA . CYS A 1 187 ? -4.777 2.921 24.417 1.00 70.50 187 CYS A CA 1
ATOM 1418 C C . CYS A 1 187 ? -5.988 3.138 23.482 1.00 70.50 187 CYS A C 1
ATOM 1420 O O . CYS A 1 187 ? -6.570 4.218 23.467 1.00 70.50 187 CYS A O 1
ATOM 1422 N N . GLY A 1 188 ? -6.374 2.148 22.670 1.00 80.25 188 GLY A N 1
ATOM 1423 C CA . GLY A 1 188 ? -7.556 2.249 21.810 1.00 80.25 188 GLY A CA 1
ATOM 1424 C C . GLY A 1 188 ? -7.438 3.237 20.641 1.00 80.25 188 GLY A C 1
ATOM 1425 O O . GLY A 1 188 ? -8.434 3.474 19.957 1.00 80.25 188 GLY A O 1
ATOM 1426 N N . GLU A 1 189 ? -6.246 3.778 20.363 1.00 85.88 189 GLU A N 1
ATOM 1427 C CA . GLU A 1 189 ? -5.993 4.772 19.304 1.00 85.88 189 GLU A CA 1
ATOM 1428 C C . GLU A 1 189 ? -6.502 4.327 17.927 1.00 85.88 189 GLU A C 1
ATOM 1430 O O . GLU A 1 189 ? -7.179 5.091 17.234 1.00 85.88 189 GLU A O 1
ATOM 1435 N N . LEU A 1 190 ? -6.245 3.071 17.542 1.00 89.19 190 LEU A N 1
ATOM 1436 C CA . LEU A 1 190 ? -6.741 2.515 16.281 1.00 89.19 190 LEU A CA 1
ATOM 1437 C C . LEU A 1 190 ? -8.274 2.536 16.227 1.00 89.19 190 LEU A C 1
ATOM 1439 O O . LEU A 1 190 ? -8.860 2.968 15.228 1.00 89.19 190 LEU A O 1
ATOM 1443 N N . LEU A 1 191 ? -8.937 2.077 17.292 1.00 90.44 191 LEU A N 1
ATOM 1444 C CA . LEU A 1 191 ? -10.395 2.023 17.335 1.00 90.44 191 LEU A CA 1
ATOM 1445 C C . LEU A 1 191 ? -10.993 3.436 17.330 1.00 90.44 191 LEU A C 1
ATOM 1447 O O . LEU A 1 191 ? -11.946 3.691 16.591 1.00 90.44 191 LEU A O 1
ATOM 1451 N N . ALA A 1 192 ? -10.398 4.368 18.077 1.00 90.69 192 ALA A N 1
ATOM 1452 C CA . ALA A 1 192 ? -10.775 5.776 18.093 1.00 90.69 192 ALA A CA 1
ATOM 1453 C C . ALA A 1 192 ? -10.633 6.418 16.703 1.00 90.69 192 ALA A C 1
ATOM 1455 O O . ALA A 1 192 ? -11.570 7.058 16.222 1.00 90.69 192 ALA A O 1
ATOM 1456 N N . ALA A 1 193 ? -9.520 6.181 16.001 1.00 88.50 193 ALA A N 1
ATOM 1457 C CA . ALA A 1 193 ? -9.320 6.656 14.633 1.00 88.50 193 ALA A CA 1
ATOM 1458 C C . ALA A 1 193 ? -10.392 6.102 13.676 1.00 88.50 193 ALA A C 1
ATOM 1460 O O . ALA A 1 193 ? -10.989 6.849 12.895 1.00 88.50 193 ALA A O 1
ATOM 1461 N N . CYS A 1 194 ? -10.710 4.807 13.782 1.00 88.50 194 CYS A N 1
ATOM 1462 C CA . CYS A 1 194 ? -11.772 4.180 12.994 1.00 88.50 194 CYS A CA 1
ATOM 1463 C C . CYS A 1 194 ? -13.148 4.805 13.285 1.00 88.50 194 CYS A C 1
ATOM 1465 O O . CYS A 1 194 ? -13.907 5.098 12.356 1.00 88.50 194 CYS A O 1
ATOM 1467 N N . VAL A 1 195 ? -13.468 5.055 14.559 1.00 90.50 195 VAL A N 1
ATOM 1468 C CA . VAL A 1 195 ? -14.716 5.713 14.972 1.00 90.50 195 VAL A CA 1
ATOM 1469 C C . VAL A 1 195 ? -14.797 7.136 14.425 1.00 90.50 195 VAL A C 1
ATOM 1471 O O . VAL A 1 195 ? -15.796 7.473 13.785 1.00 90.50 195 VAL A O 1
ATOM 1474 N N . ALA A 1 196 ? -13.755 7.951 14.613 1.00 89.31 196 ALA A N 1
ATOM 1475 C CA . ALA A 1 196 ? -13.709 9.343 14.159 1.00 89.31 196 ALA A CA 1
ATOM 1476 C C . ALA A 1 196 ? -13.924 9.455 12.642 1.00 89.31 196 ALA A C 1
ATOM 1478 O O . ALA A 1 196 ? -14.571 10.378 12.144 1.00 89.31 196 ALA A O 1
ATOM 1479 N N . CYS A 1 197 ? -13.437 8.483 11.880 1.00 84.75 197 CYS A N 1
ATOM 1480 C CA . CYS A 1 197 ? -13.549 8.509 10.428 1.00 84.75 197 CYS A CA 1
ATOM 1481 C C . CYS A 1 197 ? -14.807 7.841 9.876 1.00 84.75 197 CYS A C 1
ATOM 1483 O O . CYS A 1 197 ? -14.998 7.815 8.662 1.00 84.75 197 CYS A O 1
ATOM 1485 N N . GLY A 1 198 ? -15.709 7.404 10.756 1.00 86.31 198 GLY A N 1
ATOM 1486 C CA . GLY A 1 198 ? -17.021 6.908 10.367 1.00 86.31 198 GLY A CA 1
ATOM 1487 C C . GLY A 1 198 ? -17.017 5.447 9.933 1.00 86.31 198 GLY A C 1
ATOM 1488 O O . GLY A 1 198 ? -17.878 5.066 9.143 1.00 86.31 198 GLY A O 1
ATOM 1489 N N . ALA A 1 199 ? -16.092 4.628 10.447 1.00 86.94 199 ALA A N 1
ATOM 1490 C CA . ALA A 1 199 ? -16.080 3.200 10.155 1.00 86.94 199 ALA A CA 1
ATOM 1491 C C . ALA A 1 199 ? -17.443 2.543 10.473 1.00 86.94 199 ALA A C 1
ATOM 1493 O O . ALA A 1 199 ? -18.137 2.965 11.414 1.00 86.94 199 ALA A O 1
ATOM 1494 N N . PRO A 1 200 ? -17.851 1.510 9.714 1.00 86.81 200 PRO A N 1
ATOM 1495 C CA . PRO A 1 200 ? -19.110 0.825 9.912 1.00 86.81 200 PRO A CA 1
ATOM 1496 C C 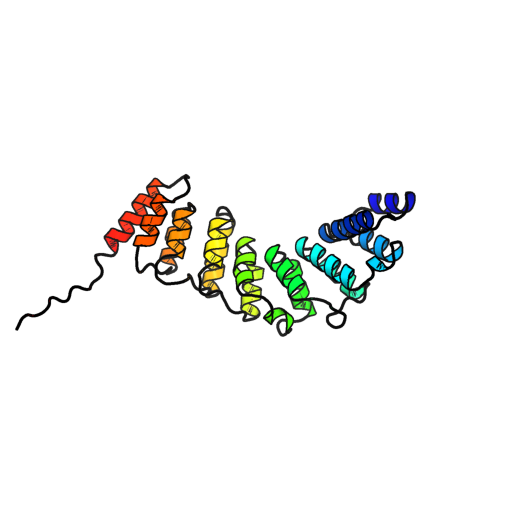. PRO A 1 200 ? -19.007 -0.027 11.168 1.00 86.81 200 PRO A C 1
ATOM 1498 O O . PRO A 1 200 ? -17.946 -0.569 11.490 1.00 86.81 200 PRO A O 1
ATOM 1501 N N . LEU A 1 201 ? -20.140 -0.216 11.838 1.00 89.31 201 LEU A N 1
ATOM 1502 C CA . LEU A 1 201 ? -20.207 -1.001 13.066 1.00 89.31 201 LEU A CA 1
ATOM 1503 C C . LEU A 1 201 ? -19.630 -2.418 12.898 1.00 89.31 201 LEU A C 1
ATOM 1505 O O . LEU A 1 201 ? -18.970 -2.920 13.803 1.00 89.31 201 LEU A O 1
ATOM 1509 N N . GLY A 1 202 ? -19.818 -3.045 11.731 1.00 89.06 202 GLY A N 1
ATOM 1510 C CA . GLY A 1 202 ? -19.245 -4.361 11.430 1.00 89.06 202 GLY A CA 1
ATOM 1511 C C . GLY A 1 202 ? -17.714 -4.389 11.500 1.00 89.06 202 GLY A C 1
ATOM 1512 O O . GLY A 1 202 ? -17.149 -5.310 12.083 1.00 89.06 202 GLY A O 1
ATOM 1513 N N . THR A 1 203 ? -17.040 -3.357 10.984 1.00 89.25 203 THR A N 1
ATOM 1514 C CA . THR A 1 203 ? -15.575 -3.232 11.057 1.00 89.25 203 THR A CA 1
ATOM 1515 C C . THR A 1 203 ? -15.104 -3.013 12.491 1.00 89.25 203 THR A C 1
ATOM 1517 O O . THR A 1 203 ? -14.144 -3.645 12.917 1.00 89.25 203 THR A O 1
ATOM 1520 N N . LEU A 1 204 ? -15.798 -2.161 13.251 1.00 90.69 204 LEU A N 1
ATOM 1521 C CA . LEU A 1 204 ? -15.457 -1.887 14.652 1.00 90.69 204 LEU A CA 1
ATOM 1522 C C . LEU A 1 204 ? -15.607 -3.139 15.531 1.00 90.69 204 LEU A C 1
ATOM 1524 O O . LEU A 1 204 ? -14.724 -3.450 16.327 1.00 90.69 204 LEU A O 1
ATOM 1528 N N . ARG A 1 205 ? -16.692 -3.898 15.337 1.00 92.56 205 ARG A N 1
ATOM 1529 C CA . ARG A 1 205 ? -16.912 -5.184 16.014 1.00 92.56 205 ARG A CA 1
ATOM 1530 C C . ARG A 1 205 ? -15.845 -6.206 15.653 1.00 92.56 205 ARG A C 1
ATOM 1532 O O . ARG A 1 205 ? -15.361 -6.903 16.538 1.00 92.56 205 ARG A O 1
ATOM 1539 N N . TRP A 1 206 ? -15.477 -6.282 14.375 1.00 92.69 206 TRP A N 1
ATOM 1540 C CA . TRP A 1 206 ? -14.413 -7.175 13.934 1.00 92.69 206 TRP A CA 1
ATOM 1541 C C . TRP A 1 206 ? -13.076 -6.829 14.600 1.00 92.69 206 TRP A C 1
ATOM 1543 O O . TRP A 1 206 ? -12.418 -7.734 15.097 1.00 92.69 206 TRP A O 1
ATOM 1553 N N . LEU A 1 207 ? -12.708 -5.543 14.683 1.00 91.94 207 LEU A N 1
ATOM 1554 C CA . LEU A 1 207 ? -11.466 -5.109 15.335 1.00 91.94 207 LEU A CA 1
ATOM 1555 C C . LEU A 1 207 ? -11.400 -5.570 16.796 1.00 91.94 207 LEU A C 1
ATOM 1557 O O . LEU A 1 207 ? -10.412 -6.182 17.190 1.00 91.94 207 LEU A O 1
ATOM 1561 N N . LEU A 1 208 ? -12.458 -5.342 17.581 1.00 92.81 208 LEU A N 1
ATOM 1562 C CA . LEU A 1 208 ? -12.506 -5.820 18.968 1.00 92.81 208 LEU A CA 1
ATOM 1563 C C . LEU A 1 208 ? -12.454 -7.348 19.061 1.00 92.81 208 LEU A C 1
ATOM 1565 O O . LEU A 1 208 ? -11.697 -7.886 19.862 1.00 92.81 208 LEU A O 1
ATOM 1569 N N . ALA A 1 209 ? -13.223 -8.055 18.227 1.00 93.62 209 ALA A N 1
ATOM 1570 C CA . ALA A 1 209 ? -13.243 -9.518 18.222 1.00 93.62 209 ALA A CA 1
ATOM 1571 C C . ALA A 1 209 ? -11.887 -10.129 17.823 1.00 93.62 209 ALA A C 1
ATOM 1573 O O . ALA A 1 209 ? -11.542 -11.211 18.288 1.00 93.62 209 ALA A O 1
ATOM 1574 N N . ALA A 1 210 ? -11.113 -9.429 16.992 1.00 93.31 210 ALA A N 1
ATOM 1575 C CA . ALA A 1 210 ? -9.753 -9.800 16.613 1.00 93.31 210 ALA A CA 1
ATOM 1576 C C . ALA A 1 210 ? -8.702 -9.440 17.685 1.00 93.31 210 ALA A C 1
ATOM 1578 O O . ALA A 1 210 ? -7.517 -9.703 17.485 1.00 93.31 210 ALA A O 1
ATOM 1579 N N . GLY A 1 211 ? -9.113 -8.852 18.814 1.00 92.56 211 GLY A N 1
ATOM 1580 C CA . GLY A 1 211 ? -8.226 -8.495 19.919 1.00 92.56 211 GLY A CA 1
ATOM 1581 C C . GLY A 1 211 ? -7.551 -7.131 19.773 1.00 92.56 211 GLY A C 1
ATOM 1582 O O . GLY A 1 211 ? -6.467 -6.941 20.319 1.00 92.56 211 GLY A O 1
ATOM 1583 N N . CYS A 1 212 ? -8.150 -6.185 19.038 1.00 91.75 212 CYS A N 1
ATOM 1584 C CA . CYS A 1 212 ? -7.692 -4.794 19.044 1.00 91.75 212 CYS A CA 1
ATOM 1585 C C . CYS A 1 212 ? -7.705 -4.265 20.489 1.00 91.75 212 CYS A C 1
ATOM 1587 O O . CYS A 1 212 ? -8.769 -4.274 21.116 1.00 91.75 212 CYS A O 1
ATOM 1589 N N . PRO A 1 213 ? -6.560 -3.810 21.021 1.00 89.69 213 PRO A N 1
ATOM 1590 C CA . PRO A 1 213 ? -6.462 -3.429 22.420 1.00 89.69 213 PRO A CA 1
ATOM 1591 C C . PRO A 1 213 ? -7.172 -2.094 22.674 1.00 89.69 213 PRO A C 1
ATOM 1593 O O . PRO A 1 213 ? -7.038 -1.145 21.896 1.00 89.69 213 PRO A O 1
ATOM 1596 N N . VAL A 1 214 ? -7.954 -2.049 23.753 1.00 89.12 214 VAL A N 1
ATOM 1597 C CA . VAL A 1 214 ? -8.685 -0.864 24.217 1.00 89.12 214 VAL A CA 1
ATOM 1598 C C . VAL A 1 214 ? -8.677 -0.880 25.741 1.00 89.12 214 VAL A C 1
ATOM 1600 O O . VAL A 1 214 ? -9.633 -1.323 26.375 1.00 89.12 214 VAL A O 1
ATOM 1603 N N . ASP A 1 215 ? -7.564 -0.439 26.315 1.00 85.69 215 ASP A N 1
ATOM 1604 C CA . ASP A 1 215 ? -7.401 -0.351 27.770 1.00 85.69 215 ASP A CA 1
ATOM 1605 C C . ASP A 1 215 ? -8.134 0.870 28.345 1.00 85.69 215 ASP A C 1
ATOM 1607 O O . ASP A 1 215 ? -8.586 0.859 29.489 1.00 85.69 215 ASP A O 1
ATOM 1611 N N . ASP A 1 216 ? -8.277 1.923 27.534 1.00 85.31 216 ASP A N 1
ATOM 1612 C CA . ASP A 1 216 ? -9.027 3.130 27.862 1.00 85.31 216 ASP A CA 1
ATOM 1613 C C . ASP A 1 216 ? -9.972 3.501 26.712 1.00 85.31 216 ASP A C 1
ATOM 1615 O O . ASP A 1 216 ? -9.575 3.641 25.554 1.00 85.31 216 ASP A O 1
ATOM 1619 N N . TRP A 1 217 ? -11.249 3.678 27.045 1.00 89.06 217 TRP A N 1
ATOM 1620 C CA . TRP A 1 217 ? -12.290 4.086 26.104 1.00 89.06 217 TRP A CA 1
ATOM 1621 C C . TRP A 1 217 ? -12.377 5.600 25.918 1.00 89.06 217 TRP A C 1
ATOM 1623 O O . TRP A 1 217 ? -13.109 6.049 25.036 1.00 89.06 217 TRP A O 1
ATOM 1633 N N . SER A 1 218 ? -11.647 6.395 26.704 1.00 88.44 218 SER A N 1
ATOM 1634 C CA . SER A 1 218 ? -11.711 7.858 26.662 1.00 88.44 218 SER A CA 1
ATOM 1635 C C . SER A 1 218 ? -11.440 8.420 25.258 1.00 88.44 218 SER A C 1
ATOM 1637 O O . SER A 1 218 ? -12.199 9.266 24.779 1.00 88.44 218 SER A O 1
ATOM 1639 N N . GLU A 1 219 ? -10.439 7.897 24.545 1.00 88.25 219 GLU A N 1
ATOM 1640 C CA . GLU A 1 219 ? -10.126 8.290 23.164 1.00 88.25 219 GLU A CA 1
ATOM 1641 C C . GLU A 1 219 ? -11.249 7.920 22.186 1.00 88.25 219 GLU A C 1
ATOM 1643 O O . GLU A 1 219 ? -11.620 8.709 21.310 1.00 88.25 219 GLU A O 1
ATOM 1648 N N . VAL A 1 220 ? -11.855 6.743 22.365 1.00 90.94 220 VAL A N 1
ATOM 1649 C CA . VAL A 1 220 ? -12.973 6.268 21.538 1.00 90.94 220 VAL A CA 1
ATOM 1650 C C . VAL A 1 220 ? -14.218 7.137 21.757 1.00 90.94 220 VAL A C 1
ATOM 1652 O O . VAL A 1 220 ? -14.909 7.491 20.798 1.00 90.94 220 VAL A O 1
ATOM 1655 N N . GLU A 1 221 ? -14.489 7.548 22.996 1.00 90.44 221 GLU A N 1
ATOM 1656 C CA . GLU A 1 221 ? -15.587 8.462 23.328 1.00 90.44 221 GLU A CA 1
ATOM 1657 C C . GLU A 1 221 ? -15.360 9.863 22.753 1.00 90.44 221 GLU A C 1
ATOM 1659 O O . GLU A 1 221 ? -16.259 10.433 22.128 1.00 90.44 221 GLU A O 1
ATOM 1664 N N . GLN A 1 222 ? -14.146 10.405 22.880 1.00 90.00 222 GLN A N 1
ATOM 1665 C CA . GLN A 1 222 ? -13.781 11.676 22.251 1.00 90.00 222 GLN A CA 1
ATOM 1666 C C . GLN A 1 222 ? -13.896 11.604 20.721 1.00 90.00 222 GLN A C 1
ATOM 1668 O O . GLN A 1 222 ? -1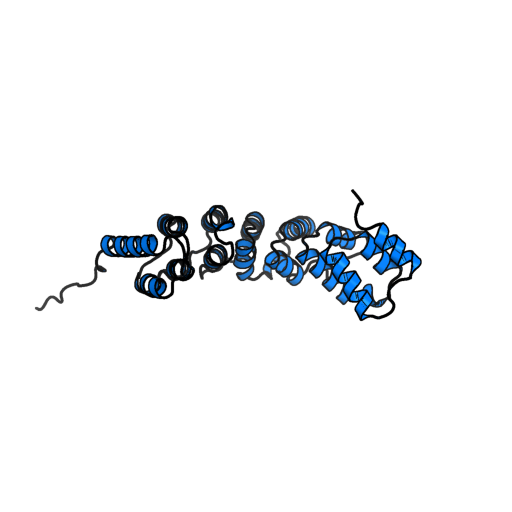4.277 12.580 20.064 1.00 90.00 222 GLN A O 1
ATOM 1673 N N . ALA A 1 223 ? -13.584 10.452 20.125 1.00 91.00 223 ALA A N 1
ATOM 1674 C CA . ALA A 1 223 ? -13.731 10.223 18.694 1.00 91.00 223 ALA A CA 1
ATOM 1675 C C . ALA A 1 223 ? -15.197 10.226 18.229 1.00 91.00 223 ALA A C 1
ATOM 1677 O O . ALA A 1 223 ? -15.457 10.649 17.102 1.00 91.00 223 ALA A O 1
ATOM 1678 N N . LEU A 1 224 ? -16.170 9.854 19.074 1.00 90.38 224 LEU A N 1
ATOM 1679 C CA . LEU A 1 224 ? -17.599 9.963 18.733 1.00 90.38 224 LEU A CA 1
ATOM 1680 C C . LEU A 1 224 ? -18.021 11.412 18.469 1.00 90.38 224 LEU A C 1
ATOM 1682 O O . LEU A 1 224 ? -18.831 11.651 17.573 1.00 90.38 224 LEU A O 1
ATOM 1686 N N . GLY A 1 225 ? -17.460 12.370 19.214 1.00 87.75 225 GLY A N 1
ATOM 1687 C CA . GLY A 1 225 ? -17.705 13.801 19.003 1.00 87.75 225 GLY A CA 1
ATOM 1688 C C . GLY A 1 225 ? -17.093 14.332 17.703 1.00 87.75 225 GLY A C 1
ATOM 1689 O O . GLY A 1 225 ? -17.608 15.280 17.117 1.00 87.75 225 GLY A O 1
ATOM 1690 N N . ARG A 1 226 ? -16.022 13.687 17.224 1.00 88.31 226 ARG A N 1
ATOM 1691 C CA . ARG A 1 226 ? -15.312 14.014 15.976 1.00 88.31 226 ARG A CA 1
ATOM 1692 C C . ARG A 1 226 ? -15.780 13.174 14.780 1.00 88.31 226 ARG A C 1
ATOM 1694 O O . ARG A 1 226 ? -15.272 13.357 13.674 1.00 88.31 226 ARG A O 1
ATOM 1701 N N . ARG A 1 227 ? -16.721 12.244 14.989 1.00 86.88 227 ARG A N 1
ATOM 1702 C CA . ARG A 1 227 ? -17.136 11.259 13.985 1.00 86.88 227 ARG A CA 1
ATOM 1703 C C . ARG A 1 227 ? -17.696 11.940 12.743 1.00 86.88 227 ARG A C 1
ATOM 1705 O O . ARG A 1 227 ? -18.643 12.721 12.826 1.00 86.88 227 ARG A O 1
ATOM 1712 N N . ARG A 1 228 ? -17.174 11.566 11.572 1.00 81.06 228 ARG A N 1
ATOM 1713 C CA . ARG A 1 228 ? -17.733 11.993 10.284 1.00 81.06 228 ARG A CA 1
ATOM 1714 C C . ARG A 1 228 ? -19.225 11.626 10.198 1.00 81.06 228 ARG A C 1
ATOM 1716 O O . ARG A 1 228 ? -19.594 10.488 10.519 1.00 81.06 228 ARG A O 1
ATOM 1723 N N . PRO A 1 229 ? -20.095 12.559 9.774 1.00 76.81 229 PRO A N 1
ATOM 1724 C CA . PRO A 1 229 ? -21.513 12.274 9.617 1.00 76.81 229 PRO A CA 1
ATOM 1725 C C . PRO A 1 229 ? -21.704 11.183 8.560 1.00 76.81 229 PRO A C 1
ATOM 1727 O O . PRO A 1 229 ? -21.076 11.199 7.504 1.00 76.81 229 PRO A O 1
ATOM 1730 N N . GLY A 1 230 ? -22.563 10.213 8.859 1.00 75.50 230 GLY A N 1
ATOM 1731 C CA . GLY A 1 230 ? -22.805 9.074 7.984 1.00 75.50 230 GLY A CA 1
ATOM 1732 C C . GLY A 1 230 ? -23.800 8.091 8.585 1.00 75.50 230 GLY A C 1
ATOM 1733 O O . GLY A 1 230 ? -24.152 8.187 9.767 1.00 75.50 230 GLY A O 1
ATOM 1734 N N . ALA A 1 231 ? -24.241 7.137 7.766 1.00 71.56 231 ALA A N 1
ATOM 1735 C CA . ALA A 1 231 ? -25.118 6.058 8.203 1.00 71.56 231 ALA A CA 1
ATOM 1736 C C . ALA A 1 231 ? -24.515 5.298 9.404 1.00 71.56 231 ALA A C 1
ATOM 1738 O O . ALA A 1 231 ? -23.293 5.185 9.550 1.00 71.56 231 ALA A O 1
ATOM 1739 N N . GLY A 1 232 ? -25.380 4.840 10.309 1.00 81.62 232 GLY A N 1
ATOM 1740 C CA . GLY A 1 232 ? -24.983 4.075 11.495 1.00 81.62 232 GLY A CA 1
ATOM 1741 C C . GLY A 1 232 ? -24.320 4.874 12.624 1.00 81.62 232 GLY A C 1
ATOM 1742 O O . GLY A 1 232 ? -23.843 4.280 13.583 1.00 81.62 232 GLY A O 1
ATOM 1743 N N . ALA A 1 233 ? -24.300 6.215 12.580 1.00 85.62 233 ALA A N 1
ATOM 1744 C CA . ALA A 1 233 ? -23.709 7.025 13.658 1.00 85.62 233 ALA A CA 1
ATOM 1745 C C . ALA A 1 233 ? -24.332 6.746 15.037 1.00 85.62 233 ALA A C 1
ATOM 1747 O O . ALA A 1 233 ? -23.614 6.574 16.019 1.00 85.62 233 ALA A O 1
ATOM 1748 N N . ARG A 1 234 ? -25.667 6.665 15.100 1.00 88.81 234 ARG A N 1
ATOM 1749 C CA . ARG A 1 234 ? -26.402 6.369 16.341 1.00 88.81 234 ARG A CA 1
ATOM 1750 C C . ARG A 1 234 ? -26.147 4.947 16.834 1.00 88.81 234 ARG A C 1
ATOM 1752 O O . ARG A 1 234 ? -26.028 4.736 18.033 1.00 88.81 234 ARG A O 1
ATOM 1759 N N . GLU A 1 235 ? -26.034 3.996 15.912 1.00 92.06 235 GLU A N 1
ATOM 1760 C CA . GLU A 1 235 ? -25.755 2.590 16.220 1.00 92.06 235 GLU A CA 1
ATOM 1761 C C . GLU A 1 235 ? -24.352 2.436 16.808 1.00 92.06 235 GLU A C 1
ATOM 1763 O O . GLU A 1 235 ? -24.186 1.786 17.833 1.00 92.06 235 GLU A O 1
ATOM 1768 N N . VAL A 1 236 ? -23.354 3.100 16.213 1.00 91.88 236 VAL A N 1
ATOM 1769 C CA . VAL A 1 236 ? -21.984 3.133 16.742 1.00 91.88 236 VAL A CA 1
ATOM 1770 C C . VAL A 1 236 ? -21.944 3.811 18.113 1.00 91.88 236 VAL A C 1
ATOM 1772 O O . VAL A 1 236 ? -21.305 3.288 19.016 1.00 91.88 236 VAL A O 1
ATOM 1775 N N . GLN A 1 237 ? -22.654 4.928 18.308 1.00 91.00 237 GLN A N 1
ATOM 1776 C CA . GLN A 1 237 ? -22.740 5.590 19.618 1.00 91.00 237 GLN A CA 1
ATOM 1777 C C . GLN A 1 237 ? -23.356 4.686 20.693 1.00 91.00 237 GLN A C 1
ATOM 1779 O O . GLN A 1 237 ? -22.822 4.609 21.796 1.00 91.00 237 GLN A O 1
ATOM 1784 N N . ALA A 1 238 ? -24.468 4.014 20.384 1.00 92.19 238 ALA A N 1
ATOM 1785 C CA . ALA A 1 238 ? -25.113 3.086 21.308 1.00 92.19 238 ALA A CA 1
ATOM 1786 C C . ALA A 1 238 ? -24.189 1.906 21.642 1.00 92.19 238 ALA A C 1
ATOM 1788 O O . ALA A 1 238 ? -24.017 1.570 22.809 1.00 92.19 238 ALA A O 1
ATOM 1789 N N . TRP A 1 239 ? -23.533 1.345 20.625 1.00 94.38 239 TRP A N 1
ATOM 1790 C CA . TRP A 1 239 ? -22.604 0.236 20.791 1.00 94.38 239 TRP A CA 1
ATOM 1791 C C . TRP A 1 239 ? -21.375 0.603 21.633 1.00 94.38 239 TRP A C 1
ATOM 1793 O O . TRP A 1 239 ? -21.015 -0.161 22.519 1.00 94.38 239 TRP A O 1
ATOM 1803 N N . VAL A 1 240 ? -20.754 1.772 21.426 1.00 91.31 240 VAL A N 1
ATOM 1804 C CA . VAL A 1 240 ? -19.610 2.207 22.257 1.00 91.31 240 VAL A CA 1
ATOM 1805 C C . VAL A 1 240 ? -20.011 2.332 23.732 1.00 91.31 240 VAL A C 1
ATOM 1807 O O . VAL A 1 240 ? -19.259 1.901 24.603 1.00 91.31 240 VAL A O 1
ATOM 1810 N N . ARG A 1 241 ? -21.208 2.863 24.026 1.00 89.62 241 ARG A N 1
ATOM 1811 C CA . ARG A 1 241 ? -21.715 2.945 25.409 1.00 89.62 241 ARG A CA 1
ATOM 1812 C C . ARG A 1 241 ? -21.909 1.563 26.031 1.00 89.62 241 ARG A C 1
ATOM 1814 O O . ARG A 1 241 ? -21.466 1.343 27.151 1.00 89.62 241 ARG A O 1
ATOM 1821 N N . GLU A 1 242 ? -22.498 0.633 25.282 1.00 90.88 242 GLU A N 1
ATOM 1822 C CA . GLU A 1 242 ? -22.685 -0.757 25.714 1.00 90.88 242 GLU A CA 1
ATOM 1823 C C . GLU A 1 242 ? -21.345 -1.441 26.038 1.00 90.88 242 GLU A C 1
ATOM 1825 O O . GLU A 1 242 ? -21.219 -2.089 27.075 1.00 90.88 242 GLU A O 1
ATOM 1830 N N . GLN A 1 243 ? -20.319 -1.266 25.191 1.00 89.44 243 GLN A N 1
ATOM 1831 C CA . GLN A 1 243 ? -18.993 -1.844 25.447 1.00 89.44 243 GLN A CA 1
ATOM 1832 C C . GLN A 1 243 ? -18.362 -1.292 26.731 1.00 89.44 243 GLN A C 1
ATOM 1834 O O . GLN A 1 243 ? -17.795 -2.057 27.509 1.00 89.44 243 GLN A O 1
ATOM 1839 N N . ARG A 1 244 ? -18.500 0.014 26.988 1.00 82.00 244 ARG A N 1
ATOM 1840 C CA . ARG A 1 244 ? -18.004 0.640 28.220 1.00 82.00 244 ARG A CA 1
ATOM 1841 C C . ARG A 1 244 ? -18.699 0.088 29.462 1.00 82.00 244 ARG A C 1
ATOM 1843 O O . ARG A 1 244 ? -18.038 -0.242 30.442 1.00 82.00 244 ARG A O 1
ATOM 1850 N N . GLU A 1 245 ? -20.026 0.009 29.437 1.00 83.56 245 GLU A N 1
ATOM 1851 C CA . GLU A 1 245 ? -20.816 -0.479 30.573 1.00 83.56 245 GLU A CA 1
ATOM 1852 C C . GLU A 1 245 ? -20.501 -1.950 30.890 1.00 83.56 245 GLU A C 1
ATOM 1854 O O . GLU A 1 245 ? -20.450 -2.330 32.059 1.00 83.56 245 GLU A O 1
ATOM 1859 N N . GLY A 1 246 ? -20.209 -2.755 29.863 1.00 77.31 246 GLY A N 1
ATOM 1860 C CA . GLY A 1 246 ? -19.820 -4.158 30.006 1.00 77.31 246 GLY A CA 1
ATOM 1861 C C . GLY A 1 246 ? -18.412 -4.402 30.564 1.00 77.31 246 GLY A C 1
ATOM 1862 O O . GLY A 1 246 ? -18.172 -5.479 31.105 1.00 77.31 246 GLY A O 1
ATOM 1863 N N . GLN A 1 247 ? -17.487 -3.438 30.472 1.00 66.19 247 GLN A N 1
ATOM 1864 C CA . GLN A 1 247 ? -16.116 -3.600 30.986 1.00 66.19 247 GLN A CA 1
ATOM 1865 C C . GLN A 1 247 ? -15.966 -3.288 32.486 1.00 66.19 247 GLN A C 1
ATOM 1867 O O . GLN A 1 247 ? -14.966 -3.681 33.085 1.00 66.19 247 GLN A O 1
ATOM 1872 N N . GLY A 1 248 ? -16.971 -2.671 33.121 1.00 51.03 248 GLY A N 1
ATOM 1873 C CA . GLY A 1 248 ? -16.920 -2.293 34.539 1.00 51.03 248 GLY A CA 1
ATOM 1874 C C . GLY A 1 248 ? -15.840 -1.239 34.852 1.00 51.03 248 GLY A C 1
ATOM 1875 O O . GLY A 1 248 ? -15.004 -0.918 34.009 1.00 51.03 248 GLY A O 1
ATOM 1876 N N . PRO A 1 249 ? -15.853 -0.620 36.047 1.00 43.06 249 PRO A N 1
ATOM 1877 C CA . PRO A 1 249 ? -14.792 0.308 36.427 1.00 43.06 249 PRO A CA 1
ATOM 1878 C C . PRO A 1 249 ? -13.447 -0.434 36.545 1.00 43.06 249 PRO A C 1
ATOM 1880 O O . PRO A 1 249 ? -13.435 -1.576 37.016 1.00 43.06 249 PRO A O 1
ATOM 1883 N N . PRO A 1 250 ? -12.313 0.198 36.175 1.00 45.47 250 PRO A N 1
ATOM 1884 C CA . PRO A 1 250 ? -10.996 -0.401 36.346 1.00 45.47 250 PRO A CA 1
ATOM 1885 C C . PRO A 1 250 ? -10.804 -0.795 37.811 1.00 45.47 250 PRO A C 1
ATOM 1887 O O . PRO A 1 250 ? -11.031 0.002 38.727 1.00 45.47 250 PRO A O 1
ATOM 1890 N N . SER A 1 251 ? -10.432 -2.054 38.034 1.00 46.38 251 SER A N 1
ATOM 1891 C CA . SER A 1 251 ? -10.235 -2.634 39.357 1.00 46.38 251 SER A CA 1
ATOM 1892 C C . SER A 1 251 ? -8.962 -2.086 40.000 1.00 46.38 251 SER A C 1
ATOM 1894 O O . SER A 1 251 ? -7.963 -2.792 40.095 1.00 46.38 251 SER A O 1
ATOM 1896 N N . ASP A 1 252 ? -8.982 -0.831 40.443 1.00 50.31 252 ASP A N 1
ATOM 1897 C CA . ASP A 1 252 ? -7.950 -0.321 41.337 1.00 50.31 252 ASP A CA 1
ATOM 1898 C C . ASP A 1 252 ? -8.497 0.729 42.308 1.00 50.31 252 ASP A C 1
ATOM 1900 O O . ASP A 1 252 ? -8.306 1.936 42.187 1.00 50.31 252 ASP A O 1
ATOM 1904 N N . VAL A 1 253 ? -9.195 0.229 43.327 1.00 42.38 253 VAL A N 1
ATOM 1905 C CA . VAL A 1 253 ? -9.258 0.879 44.637 1.00 42.38 253 VAL A CA 1
ATOM 1906 C C . VAL A 1 253 ? -9.021 -0.211 45.674 1.00 42.38 253 VAL A C 1
ATOM 1908 O O . VAL A 1 253 ? -9.958 -0.789 46.223 1.00 42.38 253 VAL A O 1
ATOM 1911 N N . ARG A 1 254 ? -7.751 -0.523 45.960 1.00 37.66 254 ARG A N 1
ATOM 1912 C CA . ARG A 1 254 ? -7.436 -1.135 47.255 1.00 37.66 254 ARG A CA 1
ATOM 1913 C C . ARG A 1 254 ? -7.746 -0.088 48.330 1.00 37.66 254 ARG A C 1
ATOM 1915 O O . ARG A 1 254 ? -7.139 0.986 48.298 1.00 37.66 254 ARG A O 1
ATOM 1922 N N . PRO A 1 255 ? -8.661 -0.345 49.281 1.00 39.31 255 PRO A N 1
ATOM 1923 C CA . PRO A 1 255 ? -8.846 0.565 50.397 1.00 39.31 255 PRO A CA 1
ATOM 1924 C C . PRO A 1 255 ? -7.535 0.618 51.182 1.00 39.31 255 PRO A C 1
ATOM 1926 O O . PRO A 1 255 ? -6.970 -0.420 51.535 1.00 39.31 255 PRO A O 1
ATOM 1929 N N . ARG A 1 256 ? -7.040 1.834 51.446 1.00 41.97 256 ARG A N 1
ATOM 1930 C CA . ARG A 1 256 ? -6.000 2.048 52.454 1.00 41.97 256 ARG A CA 1
ATOM 1931 C C . ARG A 1 256 ? -6.522 1.453 53.758 1.00 41.97 256 ARG A C 1
ATOM 1933 O O . ARG A 1 256 ? -7.447 2.000 54.354 1.00 41.97 256 ARG A O 1
ATOM 1940 N N . GLN A 1 257 ? -5.959 0.322 54.168 1.00 40.34 257 GLN A N 1
ATOM 1941 C CA . GLN A 1 257 ? -6.160 -0.196 55.510 1.00 40.34 257 GLN A CA 1
ATOM 1942 C C . GLN A 1 257 ? -5.466 0.773 56.460 1.00 40.34 257 GLN A C 1
ATOM 1944 O O . GLN A 1 257 ? -4.244 0.885 56.485 1.00 40.34 257 GLN A O 1
ATOM 1949 N N . SER A 1 258 ? -6.280 1.536 57.174 1.00 48.38 258 SER A N 1
ATOM 1950 C CA . SER A 1 258 ? -5.892 2.254 58.374 1.00 48.38 258 SER A CA 1
ATOM 1951 C C . SER A 1 258 ? -5.691 1.242 59.501 1.00 48.38 258 SER A C 1
ATOM 1953 O O . SER A 1 258 ? -6.658 0.613 59.940 1.00 48.38 258 SER A O 1
ATOM 1955 N N . SER A 1 259 ? -4.456 1.091 59.964 1.00 51.09 259 SER A N 1
ATOM 1956 C CA . SER A 1 259 ? -4.087 0.625 61.305 1.00 51.09 259 SER A CA 1
ATOM 1957 C C . SER A 1 259 ? -2.726 1.209 61.649 1.00 51.09 259 SER A C 1
ATOM 1959 O O . SER A 1 259 ? -1.842 1.153 60.765 1.00 51.09 259 SER A O 1
#

Sequence (259 aa):
MRAGNEAAVQWLLAEGAPKEPVDVLSQVFGAAMAGDVATLEFMMQAGPAYVRDAFFSQMLAHRAAIGGHAHVLEWMWHEYGWSAESHGVTAELLSAACTAGSFEILAWARERLGTGAAVWRELQPDHWGMLALTGSVAGVELLAELGLPKPVDGSPFVRVVLHTGHRHAWWMLPALHRLGVPFGPACGELLAACVACGAPLGTLRWLLAAGCPVDDWSEVEQALGRRRPGAGAREVQAWVREQREGQGPPSDVRPRQSS

Secondary structure (DSSP, 8-state):
---S-HHHHHHHHHH----SHHHHHHHHHHHHHHT-HHHHHHHHHHS-GGGGSHHHHHHHHHHHHHHT-HHHHHHHHHHS---GGGT-S-HHHHHHHHHHT-HHHHHHHHHHH-TT-GGGGG--THHHHHHHHHT-HHHHHHHHHTTPPPPSS-HHHHHHHHHSTTTTHHHHHHHHHHTT-----SBSHHHHHHHHTT--HHHHHHHHHTT--BS--HHHHHHHHHPPS-TTHHHHHHHHHHHHHHH-S-S--------

Organism: NCBI:txid47281

pLDDT: mean 84.24, std 14.0, range [31.48, 97.31]

InterPro domains:
  IPR036770 Ankyrin repeat-containing domain superfamily [G3DSA:1.25.40.20] (1-224)